Protein AF-A0A8K0PIG5-F1 (afdb_monomer_lite)

Organism: NCBI:txid2601811

Secondary structure (DSSP, 8-state):
---TTTTS-HHHHHHHHHHHS--TT-SS--SSSS-HHHHHHHH-HHHHHHHHHHHHHHHHH-TTTS-----SSHHHHHT--HHHHHHHHHHHB-TTT--B--PEETTEEEEE--HHHHHHH---EEEHHHHHHHH---HHHHS--GGGS-TTSPPPPEEEEEETTEEEEEEEHHHHHHHHHHHHHHHHHT--HHHHHHHHHHHTTSSS-------------------------

Sequence (233 aa):
MADPLTALPMELLHNVLDYLLPSHNQRFSPLAPGTPLLNLTLTSHALQSAVNAYSHLLLLRWTHIKAYRPLKTASLEAKRNSFSTLLRLTRTYCVFCGKKSSRKATLMNGLGCCATCDKKEWPDKVTRSDAKKKHGLKDKHLFMWGEDRPLEWPVVRYGSYVVMGSDCILLEKKGVERLAVAVREQAQRSWTPSQVRQQEAKGAGEGEDTGSREGEEGMERSRRPGTKSTVQC

Foldseek 3Di:
DDDVLLVDDLVVNLVVVVQQPQDLPNLDANPDPDRVLVVQCVPDPSSVVSSQVSLVVVQCVQVQQPNDDQDPDPVVNVVDRSNVVSQVSQCQAASPRNHGANDAQFLHRSGGHDPVVSCVSQVDKDWPVCLCVVLVDDPCLQDPDDPPHDPQQRHWGWGWDDDPNDIIIITRPVSSVSNSVSVVVVVVVVDDPVRVVVVVVVVVPVPPPDDDDDDDDDDDDDDDDDDDDDDDD

Structure (mmCIF, N/CA/C/O backbone):
data_AF-A0A8K0PIG5-F1
#
_entry.id   AF-A0A8K0PIG5-F1
#
loop_
_atom_site.group_PDB
_atom_site.id
_atom_site.type_symbol
_atom_site.label_atom_id
_atom_site.label_alt_id
_atom_site.label_comp_id
_atom_site.label_asym_id
_atom_site.label_entity_id
_atom_site.label_seq_id
_atom_site.pdbx_PDB_ins_code
_atom_site.Cartn_x
_atom_site.Cartn_y
_atom_site.Cartn_z
_atom_site.occupancy
_atom_site.B_iso_or_equiv
_atom_site.auth_seq_id
_atom_site.auth_comp_id
_atom_site.auth_asym_id
_atom_site.auth_atom_id
_atom_site.pdbx_PDB_model_num
ATOM 1 N N . MET A 1 1 ? -13.665 -14.328 -28.428 1.00 51.09 1 MET A N 1
ATOM 2 C CA . MET A 1 1 ? -14.147 -13.113 -27.737 1.00 51.09 1 MET A CA 1
ATOM 3 C C . MET A 1 1 ? -12.923 -12.370 -27.238 1.00 51.09 1 MET A C 1
ATOM 5 O O . MET A 1 1 ? -12.072 -13.019 -26.644 1.00 51.09 1 MET A O 1
ATOM 9 N N . ALA A 1 2 ? -12.766 -11.085 -27.560 1.00 62.66 2 ALA A N 1
ATOM 10 C CA . ALA A 1 2 ? -11.638 -10.304 -27.053 1.00 62.66 2 ALA A CA 1
ATOM 11 C C . ALA A 1 2 ? -11.796 -10.115 -25.537 1.00 62.66 2 ALA A C 1
ATOM 13 O O . ALA A 1 2 ? -12.894 -9.800 -25.080 1.00 62.66 2 ALA A O 1
ATOM 14 N N . ASP A 1 3 ? -10.728 -10.344 -24.771 1.00 76.81 3 ASP A N 1
ATOM 15 C CA . ASP A 1 3 ? -10.720 -10.072 -23.333 1.00 76.81 3 ASP A CA 1
ATOM 16 C C . ASP A 1 3 ? -10.929 -8.560 -23.121 1.00 76.81 3 ASP A C 1
ATOM 18 O O . ASP A 1 3 ? -10.115 -7.770 -23.621 1.00 76.81 3 ASP A O 1
ATOM 22 N N . PRO A 1 4 ? -11.999 -8.135 -22.417 1.00 82.62 4 PRO A N 1
ATOM 23 C CA . PRO A 1 4 ? -12.336 -6.723 -22.256 1.00 82.62 4 PRO A CA 1
ATOM 24 C C . PRO A 1 4 ? -11.203 -5.912 -21.623 1.00 82.62 4 PRO A C 1
ATOM 26 O O . PRO A 1 4 ? -11.072 -4.731 -21.931 1.00 82.62 4 PRO A O 1
ATOM 29 N N . LEU A 1 5 ? -10.345 -6.531 -20.799 1.00 83.50 5 LEU A N 1
ATOM 30 C CA . LEU A 1 5 ? -9.202 -5.845 -20.195 1.00 83.50 5 LEU A CA 1
ATOM 31 C C . LEU A 1 5 ? -8.108 -5.522 -21.226 1.00 83.50 5 LEU A C 1
ATOM 33 O O . LEU A 1 5 ? -7.524 -4.441 -21.187 1.00 83.50 5 LEU A O 1
ATOM 37 N N . THR A 1 6 ? -7.853 -6.428 -22.175 1.00 83.94 6 THR A N 1
ATOM 38 C CA . THR A 1 6 ? -6.893 -6.205 -23.277 1.00 83.94 6 THR A CA 1
ATOM 39 C C . THR A 1 6 ? -7.405 -5.271 -24.370 1.00 83.94 6 THR A C 1
ATOM 41 O O . THR A 1 6 ? -6.605 -4.758 -25.146 1.00 83.94 6 THR A O 1
ATOM 44 N N . ALA A 1 7 ? -8.718 -5.035 -24.427 1.00 86.31 7 ALA A N 1
ATOM 45 C CA . ALA A 1 7 ? -9.336 -4.102 -25.365 1.00 86.31 7 ALA A CA 1
ATOM 46 C C . ALA A 1 7 ? -9.275 -2.636 -24.894 1.00 86.31 7 ALA A C 1
ATOM 48 O O . ALA A 1 7 ? -9.628 -1.734 -25.654 1.00 86.31 7 ALA A O 1
ATOM 49 N N . LEU A 1 8 ? -8.848 -2.381 -23.650 1.00 86.88 8 LEU A N 1
ATOM 50 C CA . LEU A 1 8 ? -8.745 -1.028 -23.112 1.00 86.88 8 LEU A CA 1
ATOM 51 C C . LEU A 1 8 ? -7.600 -0.235 -23.772 1.00 86.88 8 LEU A C 1
ATOM 53 O O . LEU A 1 8 ? -6.514 -0.782 -23.982 1.00 86.88 8 LEU A O 1
ATOM 57 N N . PRO A 1 9 ? -7.787 1.078 -24.005 1.00 88.75 9 PRO A N 1
ATOM 58 C CA . PRO A 1 9 ? -6.693 1.996 -24.298 1.00 88.75 9 PRO A CA 1
ATOM 59 C C . PRO A 1 9 ? -5.588 1.930 -23.237 1.00 88.75 9 PRO A C 1
ATOM 61 O O . PRO A 1 9 ? -5.854 1.716 -22.047 1.00 88.75 9 PRO A O 1
ATOM 64 N N . MET A 1 10 ? -4.343 2.159 -23.658 1.00 82.88 10 MET A N 1
ATOM 65 C CA . MET A 1 10 ? -3.164 2.018 -22.798 1.00 82.88 10 MET A CA 1
ATOM 66 C C . MET A 1 10 ? -3.214 2.951 -21.581 1.00 82.88 10 MET A C 1
ATOM 68 O O . MET A 1 10 ? -2.752 2.594 -20.501 1.00 82.88 10 MET A O 1
ATOM 72 N N . GLU A 1 11 ? -3.822 4.126 -21.724 1.00 84.69 11 GLU A N 1
ATOM 73 C CA . GLU A 1 11 ? -4.006 5.111 -20.660 1.00 84.69 11 GLU A CA 1
ATOM 74 C C . GLU A 1 11 ? -4.915 4.573 -19.549 1.00 84.69 11 GLU A C 1
ATOM 76 O O . GLU A 1 11 ? -4.601 4.697 -18.363 1.00 84.69 11 GLU A O 1
ATOM 81 N N . LEU A 1 12 ? -6.025 3.928 -19.923 1.00 87.81 12 LEU A N 1
ATOM 82 C CA . LEU A 1 12 ? -6.939 3.310 -18.962 1.00 87.81 12 LEU A CA 1
ATOM 83 C C . LEU A 1 12 ? -6.291 2.098 -18.304 1.00 87.81 12 LEU A C 1
ATOM 85 O O . LEU A 1 12 ? -6.417 1.914 -17.093 1.00 87.81 12 LEU A O 1
ATOM 89 N N . LEU A 1 13 ? -5.543 1.311 -19.075 1.00 87.75 13 LEU A N 1
ATOM 90 C CA . LEU A 1 13 ? -4.812 0.174 -18.541 1.00 87.75 13 LEU A CA 1
ATOM 91 C C . LEU A 1 13 ? -3.739 0.622 -17.540 1.00 87.75 13 LEU A C 1
ATOM 93 O O . LEU A 1 13 ? -3.646 0.048 -16.461 1.00 87.75 13 LEU A O 1
ATOM 97 N N . HIS A 1 14 ? -2.992 1.693 -17.818 1.00 85.62 14 HIS A N 1
ATOM 98 C CA . HIS A 1 14 ? -2.042 2.272 -16.864 1.00 85.62 14 HIS A CA 1
ATOM 99 C C . HIS A 1 14 ? -2.712 2.731 -15.565 1.00 85.62 14 HIS A C 1
ATOM 101 O O . HIS A 1 14 ? -2.148 2.496 -14.498 1.00 85.62 14 HIS A O 1
ATOM 107 N N . ASN A 1 15 ? -3.914 3.312 -15.626 1.00 84.00 15 ASN A N 1
ATOM 108 C CA . ASN A 1 15 ? -4.670 3.655 -14.419 1.00 84.00 15 ASN A CA 1
ATOM 109 C C . ASN A 1 15 ? -5.005 2.404 -13.597 1.00 84.00 15 ASN A C 1
ATOM 111 O O . ASN A 1 15 ? -4.803 2.396 -12.385 1.00 84.00 15 ASN A O 1
ATOM 115 N N . VAL A 1 16 ? -5.455 1.325 -14.248 1.00 85.75 16 VAL A N 1
ATOM 116 C CA . VAL A 1 16 ? -5.696 0.035 -13.579 1.00 85.75 16 VAL A CA 1
ATOM 117 C C . VAL A 1 16 ? -4.406 -0.494 -12.945 1.00 85.75 16 VAL A C 1
ATOM 119 O O . VAL A 1 16 ? -4.408 -0.875 -11.777 1.00 85.75 16 VAL A O 1
ATOM 122 N N . LEU A 1 17 ? -3.288 -0.477 -13.673 1.00 85.38 17 LEU A N 1
ATOM 123 C CA . LEU A 1 17 ? -1.993 -0.939 -13.166 1.00 85.38 17 LEU A CA 1
ATOM 124 C C . LEU A 1 17 ? -1.489 -0.096 -11.979 1.00 85.38 17 LEU A C 1
ATOM 126 O O . LEU A 1 17 ? -0.905 -0.658 -11.051 1.00 85.38 17 LEU A O 1
ATOM 130 N N . ASP A 1 18 ? -1.774 1.209 -11.955 1.00 82.50 18 ASP A N 1
ATOM 131 C CA . ASP A 1 18 ? -1.448 2.100 -10.833 1.00 82.50 18 ASP A CA 1
ATOM 132 C C . ASP A 1 18 ? -2.242 1.778 -9.564 1.00 82.50 18 ASP A C 1
ATOM 134 O O . ASP A 1 18 ? -1.704 1.841 -8.456 1.00 82.50 18 ASP A O 1
ATOM 138 N N . TYR A 1 19 ? -3.490 1.326 -9.714 1.00 77.75 19 TYR A N 1
ATOM 139 C CA . TYR A 1 19 ? -4.264 0.785 -8.597 1.00 77.75 19 TYR A CA 1
ATOM 140 C C . TYR A 1 19 ? -3.726 -0.555 -8.091 1.00 77.75 19 TYR A C 1
ATOM 142 O O . TYR A 1 19 ? -3.915 -0.872 -6.917 1.00 77.75 19 TYR A O 1
ATOM 150 N N . LEU A 1 20 ? -3.062 -1.343 -8.937 1.00 78.44 20 LEU A N 1
ATOM 151 C CA . LEU A 1 20 ? -2.555 -2.673 -8.587 1.00 78.44 20 LEU A CA 1
ATOM 152 C C . LEU A 1 20 ? -1.159 -2.655 -7.968 1.00 78.44 20 LEU A C 1
ATOM 154 O O . LEU A 1 20 ? -0.822 -3.555 -7.189 1.00 78.44 20 LEU A O 1
ATOM 158 N N . LEU A 1 21 ? -0.339 -1.652 -8.287 1.00 75.75 21 LEU A N 1
ATOM 159 C CA . LEU A 1 21 ? 0.912 -1.437 -7.577 1.00 75.75 21 LEU A CA 1
ATOM 160 C C . LEU A 1 21 ? 0.603 -0.866 -6.192 1.00 75.75 21 LEU A C 1
ATOM 162 O O . LEU A 1 21 ? -0.070 0.160 -6.112 1.00 75.75 21 LEU A O 1
ATOM 166 N N . PRO A 1 22 ? 1.143 -1.450 -5.106 1.00 67.06 22 PRO A N 1
ATOM 167 C CA . PRO A 1 22 ? 1.090 -0.812 -3.805 1.00 67.06 22 PRO A CA 1
ATOM 168 C C . PRO A 1 22 ? 1.547 0.648 -3.918 1.00 67.06 22 PRO A C 1
ATOM 170 O O . PRO A 1 22 ? 2.711 0.903 -4.214 1.00 67.06 22 PRO A O 1
ATOM 173 N N . SER A 1 23 ? 0.641 1.610 -3.724 1.00 63.28 23 SER A N 1
ATOM 174 C CA . SER A 1 23 ? 0.930 3.048 -3.800 1.00 63.28 23 SER A CA 1
ATOM 175 C C . SER A 1 23 ? 0.402 3.789 -2.568 1.00 63.28 23 SER A C 1
ATOM 177 O O . SER A 1 23 ? -0.531 3.336 -1.903 1.00 63.28 23 SER A O 1
ATOM 179 N N . HIS A 1 24 ? 0.997 4.944 -2.244 1.00 50.94 24 HIS A N 1
ATOM 180 C CA . HIS A 1 24 ? 0.596 5.749 -1.081 1.00 50.94 24 HIS A CA 1
ATOM 181 C C . HIS A 1 24 ? -0.892 6.151 -1.127 1.00 50.94 24 HIS A C 1
ATOM 183 O O . HIS A 1 24 ? -1.498 6.393 -0.084 1.00 50.94 24 HIS A O 1
ATOM 189 N N . ASN A 1 25 ? -1.503 6.155 -2.316 1.00 50.78 25 ASN A N 1
ATOM 190 C CA . ASN A 1 25 ? -2.894 6.540 -2.551 1.00 50.78 25 ASN A CA 1
ATOM 191 C C . ASN A 1 25 ? -3.848 5.350 -2.690 1.00 50.78 25 ASN A C 1
ATOM 193 O O . ASN A 1 25 ? -5.041 5.555 -2.914 1.00 50.78 25 ASN A O 1
ATOM 197 N N . GLN A 1 26 ? -3.365 4.115 -2.534 1.00 56.03 26 GLN A N 1
ATOM 198 C CA . GLN A 1 26 ? -4.241 2.955 -2.566 1.00 56.03 26 GLN A CA 1
ATOM 199 C C . GLN A 1 26 ? -5.283 3.047 -1.446 1.00 56.03 26 GLN A C 1
ATOM 201 O O . GLN A 1 26 ? -4.971 2.962 -0.255 1.00 56.03 26 GLN A O 1
ATOM 206 N N . ARG A 1 27 ? -6.547 3.229 -1.839 1.00 47.44 27 ARG A N 1
ATOM 207 C CA . ARG A 1 27 ? -7.691 3.147 -0.921 1.00 47.44 27 ARG A CA 1
ATOM 208 C C . ARG A 1 27 ? -7.890 1.724 -0.405 1.00 47.44 27 ARG A C 1
ATOM 210 O O . ARG A 1 27 ? -8.410 1.550 0.689 1.00 47.44 27 ARG A O 1
ATOM 217 N N . PHE A 1 28 ? -7.425 0.733 -1.161 1.00 48.62 28 PHE A N 1
ATOM 218 C CA . PHE A 1 28 ? -7.514 -0.684 -0.843 1.00 48.62 28 PHE A CA 1
ATOM 219 C C . PHE A 1 28 ? -6.116 -1.216 -0.519 1.00 48.62 28 PHE A C 1
ATOM 221 O O . PHE A 1 28 ? -5.203 -1.067 -1.324 1.00 48.62 28 PHE A O 1
ATOM 228 N N . SER A 1 29 ? -5.934 -1.825 0.657 1.00 43.97 29 SER A N 1
ATOM 229 C CA . SER A 1 29 ? -4.743 -2.656 0.914 1.00 43.97 29 SER A CA 1
ATOM 230 C C . SER A 1 29 ? -4.679 -3.743 -0.171 1.00 43.97 29 SER A C 1
ATOM 232 O O . SER A 1 29 ? -5.757 -4.152 -0.611 1.00 43.97 29 SER A O 1
ATOM 234 N N . PRO A 1 30 ? -3.503 -4.199 -0.654 1.00 47.34 30 PRO A N 1
ATOM 235 C CA . PRO A 1 30 ? -3.454 -5.244 -1.672 1.00 47.34 30 PRO A CA 1
ATOM 236 C C . PRO A 1 30 ? -4.296 -6.440 -1.210 1.00 47.34 30 PRO A C 1
ATOM 238 O O . PRO A 1 30 ? -3.951 -7.130 -0.255 1.00 47.34 30 PRO A O 1
ATOM 241 N N . LEU A 1 31 ? -5.436 -6.626 -1.885 1.00 40.06 31 LEU A N 1
ATOM 242 C CA . LEU A 1 31 ? -6.524 -7.545 -1.526 1.00 40.06 31 LEU A CA 1
ATOM 243 C C . LEU A 1 31 ? -6.124 -9.023 -1.620 1.00 40.06 31 LEU A C 1
ATOM 245 O O . LEU A 1 31 ? -6.923 -9.901 -1.314 1.00 40.06 31 LEU A O 1
ATOM 249 N N . ALA A 1 32 ? -4.894 -9.309 -2.035 1.00 37.66 32 ALA A N 1
ATOM 250 C CA . ALA A 1 32 ? -4.371 -10.652 -2.132 1.00 37.66 32 ALA A CA 1
ATOM 251 C C . ALA A 1 32 ? -2.902 -10.684 -1.690 1.00 37.66 32 ALA A C 1
ATOM 253 O O . ALA A 1 32 ? -2.132 -9.783 -2.049 1.00 37.66 32 ALA A O 1
ATOM 254 N N . PRO A 1 33 ? -2.477 -11.733 -0.962 1.00 40.84 33 PRO A N 1
ATOM 255 C CA . PRO A 1 33 ? -1.062 -12.036 -0.827 1.00 40.84 33 PRO A CA 1
ATOM 256 C C . PRO A 1 33 ? -0.462 -12.236 -2.224 1.00 40.84 33 PRO A C 1
ATOM 258 O O . PRO A 1 33 ? -0.948 -13.034 -3.022 1.00 40.84 33 PRO A O 1
ATOM 261 N N . GLY A 1 34 ? 0.591 -11.483 -2.533 1.00 56.09 34 GLY A N 1
ATOM 262 C CA . GLY A 1 34 ? 1.273 -11.543 -3.822 1.00 56.09 34 GLY A CA 1
ATOM 263 C C . GLY A 1 34 ? 1.463 -10.173 -4.461 1.00 56.09 34 GLY A C 1
ATOM 264 O O . GLY A 1 34 ? 1.266 -9.127 -3.847 1.00 56.09 34 GLY A O 1
ATOM 265 N N . THR A 1 35 ? 1.910 -10.179 -5.712 1.00 69.88 35 THR A N 1
ATOM 266 C CA . THR A 1 35 ? 2.074 -8.974 -6.529 1.00 69.88 35 THR A CA 1
ATOM 267 C C . THR A 1 35 ? 1.037 -9.031 -7.647 1.00 69.88 35 THR A C 1
ATOM 269 O O . THR A 1 35 ? 1.293 -9.739 -8.617 1.00 69.88 35 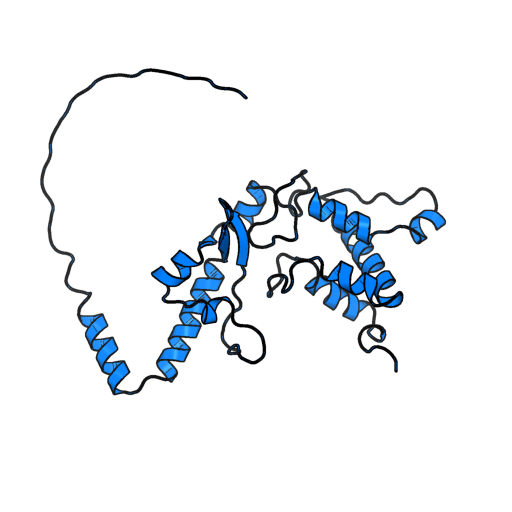THR A O 1
ATOM 272 N N . PRO A 1 36 ? -0.112 -8.331 -7.548 1.00 78.19 36 PRO A N 1
ATOM 273 C CA . PRO A 1 36 ? -1.187 -8.406 -8.546 1.00 78.19 36 PRO A CA 1
ATOM 274 C C . PRO A 1 36 ? -0.710 -8.165 -9.985 1.00 78.19 36 PRO A C 1
ATOM 276 O O . PRO A 1 36 ? -1.169 -8.821 -10.913 1.00 78.19 36 PRO A O 1
ATOM 279 N N . LEU A 1 37 ? 0.301 -7.306 -10.158 1.00 83.81 37 LEU A N 1
ATOM 280 C CA . LEU A 1 37 ? 0.979 -7.099 -11.439 1.00 83.81 37 LEU A CA 1
ATOM 281 C C . LEU A 1 37 ? 1.615 -8.378 -12.007 1.00 83.81 37 LEU A C 1
ATOM 283 O O . LEU A 1 37 ? 1.507 -8.622 -13.200 1.00 83.81 37 LEU A O 1
ATOM 287 N N . LEU A 1 38 ? 2.245 -9.212 -11.170 1.00 84.50 38 LEU A N 1
ATOM 288 C CA . LEU A 1 38 ? 2.804 -10.499 -11.602 1.00 84.50 38 LEU A CA 1
ATOM 289 C C . LEU A 1 38 ? 1.693 -11.423 -12.098 1.00 84.50 38 LEU A C 1
ATOM 291 O O . LEU A 1 38 ? 1.848 -12.027 -13.151 1.00 84.50 38 LEU A O 1
ATOM 295 N N . ASN A 1 39 ? 0.565 -11.486 -11.390 1.00 85.38 39 ASN A N 1
ATOM 296 C CA . ASN A 1 39 ? -0.561 -12.314 -11.818 1.00 85.38 39 ASN A CA 1
ATOM 297 C C . ASN A 1 39 ? -1.083 -11.858 -13.188 1.00 85.38 39 ASN A C 1
ATOM 299 O O . ASN A 1 39 ? -1.294 -12.699 -14.052 1.00 85.38 39 ASN A O 1
ATOM 303 N N . LEU A 1 40 ? -1.176 -10.545 -13.437 1.00 86.31 40 LEU A N 1
ATOM 304 C CA . LEU A 1 40 ? -1.529 -10.017 -14.761 1.00 86.31 40 LEU A CA 1
ATOM 305 C C . LEU A 1 40 ? -0.510 -10.365 -15.850 1.00 86.31 40 LEU A C 1
ATOM 307 O O . LEU A 1 40 ? -0.893 -10.607 -16.988 1.00 86.31 40 LEU A O 1
ATOM 311 N N . THR A 1 41 ? 0.788 -10.416 -15.534 1.00 88.12 41 THR A N 1
ATOM 312 C CA . THR A 1 41 ? 1.779 -10.835 -16.542 1.00 88.12 41 THR A CA 1
ATOM 313 C C . THR A 1 41 ? 1.634 -12.295 -16.966 1.00 88.12 41 THR A C 1
ATOM 315 O O . THR A 1 41 ? 2.151 -12.661 -18.016 1.00 88.12 41 THR A O 1
ATOM 318 N N . LEU A 1 42 ? 0.961 -13.122 -16.160 1.00 88.44 42 LEU A N 1
ATOM 319 C CA . LEU A 1 42 ? 0.773 -14.547 -16.426 1.00 88.44 42 LEU A CA 1
ATOM 320 C C . LEU A 1 42 ? -0.506 -14.846 -17.221 1.00 88.44 42 LEU A C 1
ATOM 322 O O . LEU A 1 42 ? -0.649 -15.962 -17.709 1.00 88.44 42 LEU A O 1
ATOM 326 N N . THR A 1 43 ? -1.430 -13.889 -17.359 1.00 89.38 43 THR A N 1
ATOM 327 C CA . THR A 1 43 ? -2.721 -14.128 -18.025 1.00 89.38 43 THR A CA 1
ATOM 328 C C . THR A 1 43 ? -2.660 -13.947 -19.539 1.00 89.38 43 THR A C 1
ATOM 330 O O . THR A 1 43 ? -3.287 -14.716 -20.262 1.00 89.38 43 THR A O 1
ATOM 333 N N . SER A 1 44 ? -1.929 -12.947 -20.048 1.00 90.50 44 SER A N 1
ATOM 334 C CA . SER A 1 44 ? -1.789 -12.727 -21.493 1.00 90.50 44 SER A CA 1
ATOM 335 C C . SER A 1 44 ? -0.511 -11.975 -21.871 1.00 90.50 44 SER A C 1
ATOM 337 O O . SER A 1 44 ? 0.006 -11.162 -21.104 1.00 90.50 44 SER A O 1
ATOM 339 N N . HIS A 1 45 ? -0.024 -12.186 -23.100 1.00 89.69 45 HIS A N 1
ATOM 340 C CA . HIS A 1 45 ? 1.121 -11.437 -23.635 1.00 89.69 45 HIS A CA 1
ATOM 341 C C . HIS A 1 45 ? 0.837 -9.937 -23.788 1.00 89.69 45 HIS A C 1
ATOM 343 O O . HIS A 1 45 ? 1.737 -9.120 -23.599 1.00 89.69 45 HIS A O 1
ATOM 349 N N . ALA A 1 46 ? -0.406 -9.558 -24.098 1.00 89.38 46 ALA A N 1
ATOM 350 C CA . ALA A 1 46 ? -0.800 -8.154 -24.175 1.00 89.38 46 ALA A CA 1
ATOM 351 C C . ALA A 1 46 ? -0.679 -7.467 -22.803 1.00 89.38 46 ALA A C 1
ATOM 353 O O . ALA A 1 46 ? -0.065 -6.404 -22.695 1.00 89.38 46 ALA A O 1
ATOM 354 N N . LEU A 1 47 ? -1.171 -8.112 -21.739 1.00 90.00 47 LEU A N 1
ATOM 355 C CA . LEU A 1 47 ? -1.060 -7.604 -20.368 1.00 90.00 47 LEU A CA 1
ATOM 356 C C . LEU A 1 47 ? 0.381 -7.640 -19.865 1.00 90.00 47 LEU A C 1
ATOM 358 O O . LEU A 1 47 ? 0.823 -6.700 -19.210 1.00 90.00 47 LEU A O 1
ATOM 362 N N . GLN A 1 48 ? 1.150 -8.667 -20.224 1.00 91.31 48 GLN A N 1
ATOM 363 C CA . GLN A 1 48 ? 2.582 -8.717 -19.949 1.00 91.31 48 GLN A CA 1
ATOM 364 C C . GLN A 1 48 ? 3.318 -7.514 -20.561 1.00 91.31 48 GLN A C 1
ATOM 366 O O . GLN A 1 48 ? 4.092 -6.851 -19.865 1.00 91.31 48 GLN A O 1
ATOM 371 N N . SER A 1 49 ? 3.056 -7.201 -21.834 1.00 90.44 49 SER A N 1
ATOM 372 C CA . SER A 1 49 ? 3.624 -6.032 -22.515 1.00 90.44 49 SER A CA 1
ATOM 373 C C . SER A 1 49 ? 3.201 -4.723 -21.852 1.00 90.44 49 SER A C 1
ATOM 375 O O . SER A 1 49 ? 4.051 -3.864 -21.608 1.00 90.44 49 SER A O 1
ATOM 377 N N . ALA A 1 50 ? 1.926 -4.591 -21.480 1.00 91.06 50 ALA A N 1
ATOM 378 C CA . ALA A 1 50 ? 1.414 -3.412 -20.785 1.00 91.06 50 ALA A CA 1
ATOM 379 C C . ALA A 1 50 ? 2.046 -3.220 -19.396 1.00 91.06 50 ALA A C 1
ATOM 381 O O . ALA A 1 50 ? 2.504 -2.127 -19.068 1.00 91.06 50 ALA A O 1
ATOM 382 N N . VAL A 1 51 ? 2.157 -4.284 -18.593 1.00 91.81 51 VAL A N 1
ATOM 383 C CA . VAL A 1 51 ? 2.842 -4.244 -17.289 1.00 91.81 51 VAL A CA 1
ATOM 384 C C . VAL A 1 51 ? 4.309 -3.859 -17.462 1.00 91.81 51 VAL A C 1
ATOM 386 O O . VAL A 1 51 ? 4.844 -3.094 -16.655 1.00 91.81 51 VAL A O 1
ATOM 389 N N . ASN A 1 52 ? 4.976 -4.348 -18.512 1.00 92.12 52 ASN A N 1
ATOM 390 C CA . ASN A 1 52 ? 6.362 -3.990 -18.792 1.00 92.12 52 ASN A CA 1
ATOM 391 C C . ASN A 1 52 ? 6.509 -2.508 -19.184 1.00 92.12 52 ASN A C 1
ATOM 393 O O . ASN A 1 52 ? 7.414 -1.840 -18.676 1.00 92.12 52 ASN A O 1
ATOM 397 N N . ALA A 1 53 ? 5.608 -1.983 -20.020 1.00 90.62 53 ALA A N 1
ATOM 398 C CA . ALA A 1 53 ? 5.566 -0.572 -20.410 1.00 90.62 53 ALA A CA 1
ATOM 399 C C . ALA A 1 53 ? 5.288 0.346 -19.206 1.00 90.62 53 ALA A C 1
ATOM 401 O O . ALA A 1 53 ? 6.055 1.275 -18.944 1.00 90.62 53 ALA A O 1
ATOM 402 N N . TYR A 1 54 ? 4.277 0.021 -18.398 1.00 91.12 54 TYR A N 1
ATOM 403 C CA . TYR A 1 54 ? 3.982 0.717 -17.144 1.00 91.12 54 TYR A CA 1
ATOM 404 C C . TYR A 1 54 ? 5.184 0.707 -16.188 1.00 91.12 54 TYR A C 1
ATOM 406 O O . TYR A 1 54 ? 5.579 1.737 -15.640 1.00 91.12 54 TYR A O 1
ATOM 414 N N . SER A 1 55 ? 5.834 -0.450 -16.035 1.00 90.44 55 SER A N 1
ATOM 415 C CA . SER A 1 55 ? 7.022 -0.576 -15.187 1.00 90.44 55 SER A CA 1
ATOM 416 C C . SER A 1 55 ? 8.180 0.283 -15.687 1.00 90.44 55 SER A C 1
ATOM 418 O O . SER A 1 55 ? 8.908 0.857 -14.881 1.00 90.44 55 SER A O 1
ATOM 420 N N . HIS A 1 56 ? 8.361 0.392 -17.004 1.00 90.81 56 HIS A N 1
ATOM 421 C CA . HIS A 1 56 ? 9.369 1.266 -17.596 1.00 90.81 56 HIS A CA 1
ATOM 422 C C . HIS A 1 56 ? 9.100 2.741 -17.257 1.00 90.81 56 HIS A C 1
ATOM 424 O O . HIS A 1 56 ? 10.003 3.420 -16.768 1.00 90.81 56 HIS A O 1
ATOM 430 N N . LEU A 1 57 ? 7.853 3.206 -17.403 1.00 89.94 57 LEU A N 1
ATOM 431 C CA . LEU A 1 57 ? 7.450 4.567 -17.023 1.00 89.94 57 LEU A CA 1
ATOM 432 C C . LEU A 1 57 ? 7.723 4.861 -15.541 1.00 89.94 57 LEU A C 1
ATOM 434 O O . LEU A 1 57 ? 8.255 5.919 -15.199 1.00 89.94 57 LEU A O 1
ATOM 438 N N . LEU A 1 58 ? 7.429 3.911 -14.651 1.00 88.50 58 LEU A N 1
ATOM 439 C CA . LEU A 1 58 ? 7.744 4.060 -13.230 1.00 88.50 58 LEU A CA 1
ATOM 440 C C . LEU A 1 58 ? 9.242 4.151 -12.962 1.00 88.50 58 LEU A C 1
ATOM 442 O O . LEU A 1 58 ? 9.661 4.973 -12.154 1.00 88.50 58 LEU A O 1
ATOM 446 N N . LEU A 1 59 ? 10.058 3.338 -13.633 1.00 89.94 59 LEU A N 1
ATOM 447 C CA . LEU A 1 59 ? 11.512 3.388 -13.478 1.00 89.94 59 LEU A CA 1
ATOM 448 C C . LEU A 1 59 ? 12.101 4.722 -13.954 1.00 89.94 59 LEU A C 1
ATOM 450 O O . LEU A 1 59 ? 13.072 5.190 -13.361 1.00 89.94 59 LEU A O 1
ATOM 454 N N . LEU A 1 60 ? 11.513 5.339 -14.982 1.00 90.38 60 LEU A N 1
ATOM 455 C CA . LEU A 1 60 ? 11.868 6.693 -15.412 1.00 90.38 60 LEU A CA 1
ATOM 456 C C . LEU A 1 60 ? 11.473 7.743 -14.366 1.00 90.38 60 LEU A C 1
ATOM 458 O O . LEU A 1 60 ? 12.224 8.688 -14.141 1.00 90.38 60 LEU A O 1
ATOM 462 N N . ARG A 1 61 ? 10.328 7.567 -13.693 1.00 88.75 61 ARG A N 1
ATOM 463 C CA . ARG A 1 61 ? 9.844 8.480 -12.644 1.00 88.75 61 ARG A CA 1
ATOM 464 C C . ARG A 1 61 ? 10.595 8.327 -11.316 1.00 88.75 61 ARG A C 1
ATOM 466 O O . ARG A 1 61 ? 10.784 9.306 -10.603 1.00 88.75 61 ARG A O 1
ATOM 473 N N . TRP A 1 62 ? 11.013 7.115 -10.956 1.00 89.00 62 TRP A N 1
ATOM 474 C CA . TRP A 1 62 ? 11.636 6.780 -9.667 1.00 89.00 62 TRP A CA 1
ATOM 475 C C . TRP A 1 62 ? 13.157 6.980 -9.668 1.00 89.00 62 TRP A C 1
ATOM 477 O O . TRP A 1 62 ? 13.935 6.117 -9.241 1.00 89.00 62 TRP A O 1
ATOM 487 N N . THR A 1 63 ? 13.595 8.149 -10.133 1.00 88.88 63 THR A N 1
ATOM 488 C CA . THR A 1 63 ? 15.018 8.501 -10.239 1.00 88.88 63 THR A CA 1
ATOM 489 C C . THR A 1 63 ? 15.721 8.542 -8.882 1.00 88.88 63 THR A C 1
ATOM 491 O O . THR A 1 63 ? 16.907 8.221 -8.801 1.00 88.88 63 THR A O 1
ATOM 494 N N . HIS A 1 64 ? 14.987 8.851 -7.808 1.00 87.75 64 HIS A N 1
ATOM 495 C CA . HIS A 1 64 ? 15.484 8.905 -6.430 1.00 87.75 64 HIS A CA 1
ATOM 496 C C . HIS A 1 64 ? 15.869 7.536 -5.856 1.00 87.75 64 HIS A C 1
ATOM 498 O O . HIS A 1 64 ? 16.676 7.475 -4.933 1.00 87.75 64 HIS A O 1
ATOM 504 N N . ILE A 1 65 ? 15.320 6.436 -6.385 1.00 88.81 65 ILE A N 1
ATOM 505 C CA . ILE A 1 65 ? 15.687 5.074 -5.963 1.00 88.81 65 ILE A CA 1
ATOM 506 C C . ILE A 1 65 ? 16.915 4.599 -6.724 1.00 88.81 65 ILE A C 1
ATOM 508 O O . ILE A 1 65 ? 17.901 4.140 -6.145 1.00 88.81 65 ILE A O 1
ATOM 512 N N . LYS A 1 66 ? 16.833 4.663 -8.051 1.00 86.25 66 LYS A N 1
ATOM 513 C CA . LYS A 1 66 ? 17.928 4.304 -8.939 1.00 86.25 66 LYS A CA 1
ATOM 514 C C . LYS A 1 66 ? 17.731 5.042 -10.250 1.00 86.25 66 LYS A C 1
ATOM 516 O O . LYS A 1 66 ? 16.751 4.792 -10.942 1.00 86.25 66 LYS A O 1
ATOM 521 N N . ALA A 1 67 ? 18.703 5.872 -10.616 1.00 83.56 67 ALA A N 1
ATOM 522 C CA . ALA A 1 67 ? 18.703 6.541 -11.908 1.00 83.56 67 ALA A CA 1
ATOM 523 C C . ALA A 1 67 ? 18.532 5.518 -13.041 1.00 83.56 67 ALA A C 1
ATOM 525 O O . ALA A 1 67 ? 19.290 4.539 -13.133 1.00 83.56 67 ALA A O 1
ATOM 526 N N . TYR A 1 68 ? 17.528 5.747 -13.885 1.00 84.25 68 TYR A N 1
ATOM 527 C CA . TYR A 1 68 ? 17.332 4.960 -15.087 1.00 84.25 68 TYR A CA 1
ATOM 528 C C . TYR A 1 68 ? 18.544 5.135 -16.000 1.00 84.25 68 TYR A C 1
ATOM 530 O O . TYR A 1 68 ? 18.969 6.254 -16.277 1.00 84.25 68 TYR A O 1
ATOM 538 N N . ARG A 1 69 ? 19.123 4.020 -16.443 1.00 85.56 69 ARG A N 1
ATOM 539 C CA . ARG A 1 69 ? 20.211 4.024 -17.421 1.00 85.56 69 ARG A CA 1
ATOM 540 C C . ARG A 1 69 ? 19.741 3.248 -18.648 1.00 85.56 69 ARG A C 1
ATOM 542 O O . ARG A 1 69 ? 19.436 2.056 -18.477 1.00 85.56 69 ARG A O 1
ATOM 549 N N . PRO A 1 70 ? 19.656 3.892 -19.824 1.00 85.31 70 PRO A N 1
ATOM 550 C CA . PRO A 1 70 ? 19.338 3.194 -21.061 1.00 85.31 70 PRO A CA 1
ATOM 551 C C . PRO A 1 70 ? 20.436 2.173 -21.369 1.00 85.31 70 PRO A C 1
ATOM 553 O O . PRO A 1 70 ? 21.605 2.366 -21.012 1.00 85.31 70 PRO A O 1
ATOM 556 N N . LEU A 1 71 ? 20.057 1.048 -21.970 1.00 87.25 71 LEU A N 1
ATOM 557 C CA . LEU A 1 71 ? 21.020 0.048 -22.421 1.00 87.25 71 LEU A CA 1
ATOM 558 C C . LEU A 1 71 ? 21.788 0.544 -23.654 1.00 87.25 71 LEU A C 1
ATOM 560 O O . LEU A 1 71 ? 21.359 1.452 -24.359 1.00 87.25 71 LEU A O 1
ATOM 564 N N . LYS A 1 72 ? 22.951 -0.071 -23.909 1.00 88.94 72 LYS A N 1
ATOM 565 C CA . LYS A 1 72 ? 23.882 0.360 -24.967 1.00 88.94 72 LYS A CA 1
ATOM 566 C C . LYS A 1 72 ? 23.276 0.322 -26.373 1.00 88.94 72 LYS A C 1
ATOM 568 O O . LYS A 1 72 ? 23.733 1.051 -27.241 1.00 88.94 72 LYS A O 1
ATOM 573 N N . THR A 1 73 ? 22.300 -0.552 -26.611 1.00 91.81 73 THR A N 1
ATOM 574 C CA . THR A 1 73 ? 21.686 -0.733 -27.929 1.00 91.81 73 THR A CA 1
ATOM 575 C C . THR A 1 73 ? 20.165 -0.724 -27.827 1.00 91.81 73 THR A C 1
ATOM 577 O O . THR A 1 73 ? 19.589 -1.269 -26.881 1.00 91.81 73 THR A O 1
ATOM 580 N N . ALA A 1 74 ? 19.507 -0.158 -28.842 1.00 86.94 74 ALA A N 1
ATOM 581 C CA . ALA A 1 74 ? 18.047 -0.087 -28.920 1.00 86.94 74 ALA A CA 1
ATOM 582 C C . ALA A 1 74 ? 17.384 -1.478 -28.899 1.00 86.94 74 ALA A C 1
ATOM 584 O O . ALA A 1 74 ? 16.336 -1.656 -28.286 1.00 86.94 74 ALA A O 1
ATOM 585 N N . SER A 1 75 ? 18.024 -2.495 -29.494 1.00 88.19 75 SER A N 1
ATOM 586 C CA . SER A 1 75 ? 17.511 -3.873 -29.462 1.00 88.19 75 SER A CA 1
ATOM 587 C C . SER A 1 75 ? 17.510 -4.476 -28.054 1.00 88.19 75 SER A C 1
ATOM 589 O O . SER A 1 75 ? 16.570 -5.192 -27.705 1.00 88.19 75 SER A O 1
ATOM 591 N N . LEU A 1 76 ? 18.537 -4.200 -27.243 1.00 86.56 76 LEU A N 1
ATOM 592 C CA . LEU A 1 76 ? 18.569 -4.661 -25.855 1.00 86.56 76 LEU A CA 1
ATOM 593 C C . LEU A 1 76 ? 17.544 -3.914 -25.005 1.00 86.56 76 LEU A C 1
ATOM 595 O O . LEU A 1 76 ? 16.907 -4.521 -24.148 1.00 86.56 76 LEU A O 1
ATOM 599 N N . GLU A 1 77 ? 17.360 -2.622 -25.269 1.00 84.25 77 GLU A N 1
ATOM 600 C CA . GLU A 1 77 ? 16.359 -1.808 -24.586 1.00 84.25 77 GLU A CA 1
ATOM 601 C C . GLU A 1 77 ? 14.934 -2.303 -24.871 1.00 84.25 77 GLU A C 1
ATOM 603 O O . GLU A 1 77 ? 14.158 -2.494 -23.938 1.00 84.25 77 GLU A O 1
ATOM 608 N N . ALA A 1 78 ? 14.618 -2.633 -26.128 1.00 83.50 78 ALA A N 1
ATOM 609 C CA . ALA A 1 78 ? 13.319 -3.188 -26.513 1.00 83.50 78 ALA A CA 1
ATOM 610 C C . ALA A 1 78 ? 13.017 -4.549 -25.854 1.00 83.50 78 ALA A C 1
ATOM 612 O O . ALA A 1 78 ? 11.862 -4.872 -25.589 1.00 83.50 78 ALA A O 1
ATOM 613 N N . LYS A 1 79 ? 14.051 -5.348 -25.555 1.00 85.69 79 LYS A N 1
ATOM 614 C CA . LYS A 1 79 ? 13.928 -6.659 -24.889 1.00 85.69 79 LYS A CA 1
ATOM 615 C C . LYS A 1 79 ? 14.012 -6.575 -23.362 1.00 85.69 79 LYS A C 1
ATOM 617 O O . LYS A 1 79 ? 14.000 -7.601 -22.679 1.00 85.69 79 LYS A O 1
ATOM 622 N N . ARG A 1 80 ? 14.141 -5.373 -22.798 1.00 86.94 80 ARG A N 1
ATOM 623 C CA . ARG A 1 80 ? 14.348 -5.191 -21.364 1.00 86.94 80 ARG A CA 1
ATOM 624 C C . ARG A 1 80 ? 13.099 -5.577 -20.576 1.00 86.94 80 ARG A C 1
ATOM 626 O O . ARG A 1 80 ? 12.007 -5.058 -20.797 1.00 86.94 80 ARG A O 1
ATOM 633 N N . ASN A 1 81 ? 13.296 -6.426 -19.570 1.00 90.44 81 ASN A N 1
ATOM 634 C CA . ASN A 1 81 ? 12.273 -6.722 -18.574 1.00 90.44 81 ASN A CA 1
ATOM 635 C C . ASN A 1 81 ? 12.289 -5.637 -17.477 1.00 90.44 81 ASN A C 1
ATOM 637 O O . ASN A 1 81 ? 12.997 -5.715 -16.467 1.00 90.44 81 ASN A O 1
ATOM 641 N N . SER A 1 82 ? 11.542 -4.565 -17.724 1.00 91.50 82 SER A N 1
ATOM 642 C CA . SER A 1 82 ? 11.349 -3.447 -16.801 1.00 91.50 82 SER A CA 1
ATOM 643 C C . SER A 1 82 ? 10.571 -3.873 -15.558 1.00 91.50 82 SER A C 1
ATOM 645 O O . SER A 1 82 ? 10.892 -3.416 -14.461 1.00 91.50 82 SER A O 1
ATOM 647 N N . PHE A 1 83 ? 9.622 -4.803 -15.687 1.00 90.56 83 PHE A N 1
ATOM 648 C CA . PHE A 1 83 ? 8.852 -5.311 -14.548 1.00 90.56 83 PHE A CA 1
ATOM 649 C C . PHE A 1 83 ? 9.725 -6.030 -13.510 1.00 90.56 83 PHE A C 1
ATOM 651 O O . PHE A 1 83 ? 9.657 -5.721 -12.319 1.00 90.56 83 PHE A O 1
ATOM 658 N N . SER A 1 84 ? 10.620 -6.925 -13.938 1.00 89.31 84 SER A N 1
ATOM 659 C CA . SER A 1 84 ? 11.546 -7.609 -13.022 1.00 89.31 84 SER A CA 1
ATOM 660 C C . SER A 1 84 ? 12.498 -6.626 -12.334 1.00 89.31 84 SER A C 1
ATOM 662 O O . SER A 1 84 ? 12.814 -6.766 -11.149 1.00 89.31 84 SER A O 1
ATOM 664 N N . THR A 1 85 ? 12.912 -5.578 -13.054 1.00 90.25 85 THR A N 1
ATOM 665 C CA . THR A 1 85 ? 13.729 -4.496 -12.499 1.00 90.25 85 THR A CA 1
ATOM 666 C C . THR A 1 85 ? 12.965 -3.724 -11.427 1.00 90.25 85 THR A C 1
ATOM 668 O O . THR A 1 85 ? 13.512 -3.522 -10.341 1.00 90.25 85 THR A O 1
ATOM 671 N N . LEU A 1 86 ? 11.718 -3.332 -11.701 1.00 88.44 86 LEU A N 1
ATOM 672 C CA . LEU A 1 86 ? 10.845 -2.652 -10.747 1.00 88.44 86 LEU A CA 1
ATOM 673 C C . LEU A 1 86 ? 10.630 -3.510 -9.496 1.00 88.44 86 LEU A C 1
ATOM 675 O O . LEU A 1 86 ? 10.869 -3.033 -8.390 1.00 88.44 86 LEU A O 1
ATOM 679 N N . LEU A 1 87 ? 10.277 -4.787 -9.665 1.00 86.81 87 LEU A N 1
ATOM 680 C CA . LEU A 1 87 ? 10.046 -5.723 -8.562 1.00 86.81 87 LEU A CA 1
ATOM 681 C C . LEU A 1 87 ? 11.286 -5.901 -7.677 1.00 86.81 87 LEU A C 1
ATOM 683 O O . LEU A 1 87 ? 11.196 -5.970 -6.450 1.00 86.81 87 LEU A O 1
ATOM 687 N N . ARG A 1 88 ? 12.473 -5.961 -8.286 1.00 88.25 88 ARG A N 1
ATOM 688 C CA . ARG A 1 88 ? 13.732 -6.008 -7.540 1.00 88.25 88 ARG A CA 1
ATOM 689 C C . ARG A 1 88 ? 13.938 -4.724 -6.740 1.00 88.25 88 ARG A C 1
ATOM 691 O O . ARG A 1 88 ? 14.323 -4.806 -5.575 1.00 88.25 88 ARG A O 1
ATOM 698 N N . LEU A 1 89 ? 13.689 -3.553 -7.330 1.00 88.88 89 LEU A N 1
ATOM 699 C CA . LEU A 1 89 ? 13.858 -2.272 -6.640 1.00 88.88 89 LEU A CA 1
ATOM 700 C C . LEU A 1 89 ? 12.871 -2.111 -5.482 1.00 88.88 89 LEU A C 1
ATOM 702 O O . LEU A 1 89 ? 13.311 -1.838 -4.368 1.00 88.88 89 LEU A O 1
ATOM 706 N N . THR A 1 90 ? 11.581 -2.378 -5.701 1.00 86.56 90 THR A N 1
ATOM 707 C CA . THR A 1 90 ? 10.557 -2.317 -4.646 1.00 86.56 90 THR A CA 1
ATOM 708 C C . THR A 1 90 ? 10.834 -3.290 -3.510 1.00 86.56 90 THR A C 1
ATOM 710 O O . THR A 1 90 ? 10.406 -3.045 -2.392 1.00 86.56 90 THR A O 1
ATOM 713 N N . ARG A 1 91 ? 11.559 -4.392 -3.739 1.00 85.50 91 ARG A N 1
ATOM 714 C CA . ARG A 1 91 ? 11.903 -5.347 -2.676 1.00 85.50 91 ARG A CA 1
ATOM 715 C C . ARG A 1 91 ? 13.174 -5.014 -1.902 1.00 85.50 91 ARG A C 1
ATOM 717 O O . ARG A 1 91 ? 13.275 -5.477 -0.770 1.00 85.50 91 ARG A O 1
ATOM 724 N N . THR A 1 92 ? 14.112 -4.278 -2.499 1.00 90.06 92 THR A N 1
ATOM 725 C CA . THR A 1 92 ? 15.476 -4.087 -1.962 1.00 90.06 92 THR A CA 1
ATOM 726 C C . THR A 1 92 ? 15.798 -2.652 -1.560 1.00 90.06 92 THR A C 1
ATOM 728 O O . THR A 1 92 ? 16.797 -2.418 -0.876 1.00 90.06 92 THR A O 1
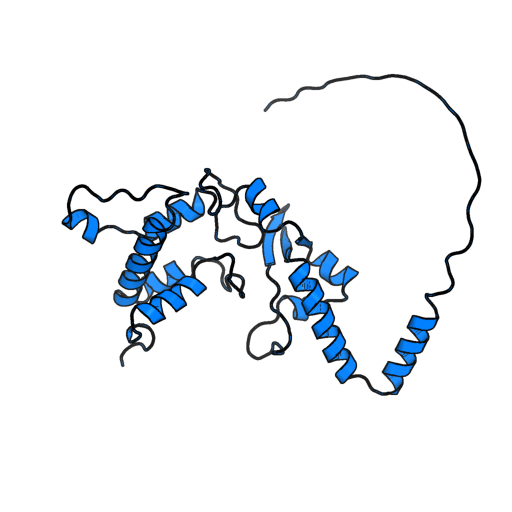ATOM 731 N N . TYR A 1 93 ? 14.971 -1.691 -1.964 1.00 92.44 93 TYR A N 1
ATOM 732 C CA . TYR A 1 93 ? 15.138 -0.280 -1.656 1.00 92.44 93 TYR A CA 1
ATOM 733 C C . TYR A 1 93 ? 13.875 0.287 -1.017 1.00 92.44 93 TYR A C 1
ATOM 735 O O . TYR A 1 93 ? 12.761 -0.165 -1.270 1.00 92.44 93 TYR A O 1
ATOM 743 N N . CYS A 1 94 ? 14.067 1.307 -0.188 1.00 92.00 94 CYS A N 1
ATOM 744 C CA . CYS A 1 94 ? 12.994 2.135 0.319 1.00 92.00 94 CYS A CA 1
ATOM 745 C C . CYS A 1 94 ? 12.379 2.926 -0.836 1.00 92.00 94 CYS A C 1
ATOM 747 O O . CYS A 1 94 ? 13.072 3.723 -1.471 1.00 92.00 94 CYS A O 1
ATOM 749 N N . VAL A 1 95 ? 11.081 2.754 -1.067 1.00 89.19 95 VAL A N 1
ATOM 750 C CA . VAL A 1 95 ? 10.363 3.445 -2.149 1.00 89.19 95 VAL A CA 1
ATOM 751 C C . VAL A 1 95 ? 10.319 4.966 -1.988 1.00 89.19 95 VAL A C 1
ATOM 753 O O . VAL A 1 95 ? 10.173 5.678 -2.976 1.00 89.19 95 VAL A O 1
ATOM 756 N N . PHE A 1 96 ? 10.493 5.478 -0.767 1.00 89.94 96 PHE A N 1
ATOM 757 C CA . PHE A 1 96 ? 10.430 6.914 -0.478 1.00 89.94 96 PHE A CA 1
ATOM 758 C C . PHE A 1 96 ? 11.788 7.605 -0.584 1.00 89.94 96 PHE A C 1
ATOM 760 O O . PHE A 1 96 ? 11.891 8.670 -1.179 1.00 89.94 96 PHE A O 1
ATOM 767 N N . CYS A 1 97 ? 12.842 7.018 -0.009 1.00 92.31 97 CYS A N 1
ATOM 768 C CA . CYS A 1 97 ? 14.158 7.667 0.062 1.00 92.31 97 CYS A CA 1
ATOM 769 C C . CYS A 1 97 ? 15.248 6.999 -0.778 1.00 92.31 97 CYS A C 1
ATOM 771 O O . CYS A 1 97 ? 16.382 7.467 -0.761 1.00 92.31 97 CYS A O 1
ATOM 773 N N . GLY A 1 98 ? 14.959 5.876 -1.441 1.00 91.50 98 GLY A N 1
ATOM 774 C CA . GLY A 1 98 ? 15.925 5.187 -2.296 1.00 91.50 98 GLY A CA 1
ATOM 775 C C . GLY A 1 98 ? 17.081 4.500 -1.570 1.00 91.50 98 GLY A C 1
ATOM 776 O O . GLY A 1 98 ? 17.968 3.951 -2.213 1.00 91.50 98 GLY A O 1
ATOM 777 N N . LYS A 1 99 ? 17.100 4.481 -0.232 1.00 94.38 99 LYS A N 1
ATOM 778 C CA . LYS A 1 99 ? 18.112 3.741 0.542 1.00 94.38 99 LYS A CA 1
ATOM 779 C C . LYS A 1 99 ? 17.818 2.244 0.514 1.00 94.38 99 LYS A C 1
ATOM 781 O O . LYS A 1 99 ? 16.655 1.851 0.565 1.00 94.38 99 LYS A O 1
ATOM 786 N N . LYS A 1 100 ? 18.853 1.396 0.485 1.00 94.50 100 LYS A N 1
ATOM 787 C CA . LYS A 1 100 ? 18.677 -0.064 0.590 1.00 94.50 100 LYS A CA 1
ATOM 788 C C . LYS A 1 100 ? 17.907 -0.418 1.866 1.00 94.50 100 LYS A C 1
ATOM 790 O O . LYS A 1 100 ? 18.195 0.114 2.936 1.00 94.50 100 LYS A O 1
ATOM 795 N N . SER A 1 101 ? 16.927 -1.306 1.751 1.00 92.62 101 SER A N 1
ATOM 796 C CA . SER A 1 101 ? 16.145 -1.791 2.883 1.00 92.62 101 SER A CA 1
ATOM 797 C C . SER A 1 101 ? 15.586 -3.181 2.603 1.00 92.62 101 SER A C 1
ATOM 799 O O . SER A 1 101 ? 15.009 -3.418 1.545 1.00 92.62 101 SER A O 1
ATOM 801 N N . SER A 1 102 ? 15.736 -4.085 3.569 1.00 89.56 102 SER A N 1
ATOM 802 C CA . SER A 1 102 ? 15.051 -5.384 3.599 1.00 89.56 102 SER A CA 1
ATOM 803 C C . SER A 1 102 ? 13.678 -5.304 4.275 1.00 89.56 102 SER A C 1
ATOM 805 O O . SER A 1 102 ? 12.867 -6.220 4.139 1.00 89.56 102 SER A O 1
ATOM 807 N N . ARG A 1 103 ? 13.402 -4.209 4.995 1.00 89.06 103 ARG A N 1
ATOM 808 C CA . ARG A 1 103 ? 12.144 -3.992 5.710 1.00 89.06 103 ARG A CA 1
ATOM 809 C C . ARG A 1 103 ? 11.023 -3.665 4.736 1.00 89.06 103 ARG A C 1
ATOM 811 O O . ARG A 1 103 ? 11.239 -3.001 3.722 1.00 89.06 103 ARG A O 1
ATOM 818 N N . LYS A 1 104 ? 9.816 -4.108 5.076 1.00 87.75 104 LYS A N 1
ATOM 819 C CA . LYS A 1 104 ? 8.591 -3.741 4.367 1.00 87.75 104 LYS A CA 1
ATOM 820 C C . LYS A 1 104 ? 7.896 -2.580 5.062 1.00 87.75 104 LYS A C 1
ATOM 822 O O . LYS A 1 104 ? 8.019 -2.431 6.278 1.00 87.75 104 LYS A O 1
ATOM 827 N N . ALA A 1 105 ? 7.197 -1.760 4.285 1.00 87.19 105 ALA A N 1
ATOM 828 C CA . ALA A 1 105 ? 6.307 -0.749 4.832 1.00 87.19 105 ALA A CA 1
ATOM 829 C C . ALA A 1 105 ? 5.185 -1.417 5.633 1.00 87.19 105 ALA A C 1
ATOM 831 O O . ALA A 1 105 ? 4.570 -2.374 5.175 1.00 87.19 105 ALA A O 1
ATOM 832 N N . THR A 1 106 ? 4.907 -0.878 6.814 1.00 87.75 106 THR A N 1
ATOM 833 C CA . THR A 1 106 ? 3.992 -1.459 7.804 1.00 87.75 106 THR A CA 1
ATOM 834 C C . THR A 1 106 ? 2.550 -1.498 7.328 1.00 87.75 106 THR A C 1
ATOM 836 O O . THR A 1 106 ? 1.831 -2.438 7.625 1.00 87.75 106 THR A O 1
ATOM 839 N N . LEU A 1 107 ? 2.111 -0.444 6.639 1.00 86.25 107 LEU A N 1
ATOM 840 C CA . LEU A 1 107 ? 0.754 -0.328 6.101 1.00 86.25 107 LEU A CA 1
ATOM 841 C C . LEU A 1 107 ? 0.715 -0.617 4.592 1.00 86.25 107 LEU A C 1
ATOM 843 O O . LEU A 1 107 ? -0.296 -0.370 3.940 1.00 86.25 107 LEU A O 1
ATOM 847 N N . MET A 1 108 ? 1.838 -1.090 4.036 1.00 81.69 108 MET A N 1
ATOM 848 C CA . MET A 1 108 ? 2.050 -1.341 2.611 1.00 81.69 108 MET A CA 1
ATOM 849 C C . MET A 1 108 ? 3.094 -2.449 2.399 1.00 81.69 108 MET A C 1
ATOM 851 O O . MET A 1 108 ? 4.149 -2.241 1.795 1.00 81.69 108 MET A O 1
ATOM 855 N N . ASN A 1 109 ? 2.798 -3.653 2.885 1.00 78.19 109 ASN A N 1
ATOM 856 C CA . ASN A 1 109 ? 3.748 -4.771 2.970 1.00 78.19 109 ASN A CA 1
ATOM 857 C C . ASN A 1 109 ? 4.433 -5.157 1.645 1.00 78.19 109 ASN A C 1
ATOM 859 O O . ASN A 1 109 ? 5.503 -5.768 1.646 1.00 78.19 109 ASN A O 1
ATOM 863 N N . GLY A 1 110 ? 3.830 -4.806 0.506 1.00 77.44 110 GLY A N 1
ATOM 864 C CA . GLY A 1 110 ? 4.392 -5.056 -0.820 1.00 77.44 110 GLY A CA 1
ATOM 865 C C . GLY A 1 110 ? 5.622 -4.207 -1.166 1.00 77.44 110 GLY A C 1
ATOM 866 O O . GLY A 1 110 ? 6.361 -4.570 -2.081 1.00 77.44 110 GLY A O 1
ATOM 867 N N . LEU A 1 111 ? 5.883 -3.112 -0.440 1.00 83.69 111 LEU A N 1
ATOM 868 C CA . LEU A 1 111 ? 6.983 -2.188 -0.724 1.00 83.69 111 LEU A CA 1
ATOM 869 C C . LEU A 1 111 ? 8.075 -2.242 0.335 1.00 83.69 111 LEU A C 1
ATOM 871 O O . LEU A 1 111 ? 7.815 -2.307 1.534 1.00 83.69 111 LEU A O 1
ATOM 875 N N . GLY A 1 112 ? 9.316 -2.147 -0.119 1.00 88.38 112 GLY A N 1
ATOM 876 C CA . GLY A 1 112 ? 10.478 -1.893 0.710 1.00 88.38 112 GLY A CA 1
ATOM 877 C C . GLY A 1 112 ? 10.394 -0.493 1.301 1.00 88.38 112 GLY A C 1
ATOM 878 O O . GLY A 1 112 ? 10.136 0.482 0.592 1.00 88.38 112 GLY A O 1
ATOM 879 N N . CYS A 1 113 ? 10.602 -0.379 2.609 1.00 91.31 113 CYS A N 1
ATOM 880 C CA . CYS A 1 113 ? 10.567 0.899 3.304 1.00 91.31 113 CYS A CA 1
ATOM 881 C C . CYS A 1 113 ? 11.460 0.871 4.543 1.00 91.31 113 CYS A C 1
ATOM 883 O O . CYS A 1 113 ? 11.403 -0.056 5.349 1.00 91.31 113 CYS A O 1
ATOM 885 N N . CYS A 1 114 ? 12.294 1.900 4.703 1.00 94.19 114 CYS A N 1
ATOM 886 C CA . CYS A 1 114 ? 13.112 2.042 5.901 1.00 94.19 114 CYS A CA 1
ATOM 887 C C . CYS A 1 114 ? 12.276 2.548 7.088 1.00 94.19 114 CYS A C 1
ATOM 889 O O . CYS A 1 114 ? 11.249 3.194 6.907 1.00 94.19 114 CYS A O 1
ATOM 891 N N . ALA A 1 115 ? 12.760 2.313 8.311 1.00 93.88 115 ALA A N 1
ATOM 892 C CA . ALA A 1 115 ? 12.072 2.701 9.547 1.00 93.88 115 ALA A CA 1
ATOM 893 C C . ALA A 1 115 ? 11.707 4.193 9.599 1.00 93.88 115 ALA A C 1
ATOM 895 O O . ALA A 1 115 ? 10.620 4.561 10.033 1.00 93.88 115 ALA A O 1
ATOM 896 N N . THR A 1 116 ? 12.628 5.051 9.153 1.00 96.06 116 THR A N 1
ATOM 897 C CA . THR A 1 116 ? 12.468 6.507 9.189 1.00 96.06 116 THR A CA 1
ATOM 898 C C . THR A 1 116 ? 11.354 6.970 8.261 1.00 96.06 116 THR A C 1
ATOM 900 O O . THR A 1 116 ? 10.511 7.758 8.674 1.00 96.06 116 THR A O 1
ATOM 903 N N . CYS A 1 117 ? 11.328 6.466 7.023 1.00 94.19 117 CYS A N 1
ATOM 904 C CA . CYS A 1 117 ? 10.259 6.781 6.080 1.00 94.19 117 CYS A CA 1
ATOM 905 C C . CYS A 1 117 ? 8.938 6.178 6.548 1.00 94.19 117 CYS A C 1
ATOM 907 O O . CYS A 1 117 ? 7.939 6.872 6.565 1.00 94.19 117 CYS A O 1
ATOM 909 N N . ASP A 1 118 ? 8.935 4.937 7.027 1.00 91.94 118 ASP A N 1
ATOM 910 C CA . ASP A 1 118 ? 7.722 4.288 7.519 1.00 91.94 118 ASP A CA 1
ATOM 911 C C . ASP A 1 118 ? 7.067 5.049 8.689 1.00 91.94 118 ASP A C 1
ATOM 913 O O . ASP A 1 118 ? 5.848 5.201 8.711 1.00 91.94 118 ASP A O 1
ATOM 917 N N . LYS A 1 119 ? 7.865 5.597 9.617 1.00 92.94 119 LYS A N 1
ATOM 918 C CA . LYS A 1 119 ? 7.374 6.468 10.699 1.00 92.94 119 LYS A CA 1
ATOM 919 C C . LYS A 1 119 ? 6.923 7.843 10.196 1.00 92.94 119 LYS A C 1
ATOM 921 O O . LYS A 1 119 ? 6.015 8.426 10.773 1.00 92.94 119 LYS A O 1
ATOM 926 N N . LYS A 1 120 ? 7.568 8.377 9.156 1.00 93.31 120 LYS A N 1
ATOM 927 C CA . LYS A 1 120 ? 7.219 9.677 8.568 1.00 93.31 120 LYS A CA 1
ATOM 928 C C . LYS A 1 120 ? 5.897 9.614 7.800 1.00 93.31 120 LYS A C 1
ATOM 930 O O . LYS A 1 120 ? 5.066 10.494 7.968 1.00 93.31 120 LYS A O 1
ATOM 935 N N . GLU A 1 121 ? 5.729 8.593 6.966 1.00 89.06 121 GLU A N 1
ATOM 936 C CA . GLU A 1 121 ? 4.545 8.420 6.117 1.00 89.06 121 GLU A CA 1
ATOM 937 C C . GLU A 1 121 ? 3.342 7.924 6.929 1.00 89.06 121 GLU A C 1
ATOM 939 O O . GLU A 1 121 ? 2.207 8.310 6.665 1.00 89.06 121 GLU A O 1
ATOM 944 N N . TRP A 1 122 ? 3.584 7.103 7.957 1.00 89.50 122 TRP A N 1
ATOM 945 C CA . TRP A 1 122 ? 2.537 6.561 8.826 1.00 89.50 122 TRP A CA 1
ATOM 946 C C . TRP A 1 122 ? 2.895 6.769 10.302 1.00 89.50 122 TRP A C 1
ATOM 948 O O . TRP A 1 122 ? 3.280 5.813 10.981 1.00 89.50 122 TRP A O 1
ATOM 958 N N . PRO A 1 123 ? 2.789 8.006 10.816 1.00 89.81 123 PRO A N 1
ATOM 959 C CA . PRO A 1 123 ? 3.144 8.309 12.201 1.00 89.81 123 PRO A CA 1
ATOM 960 C C . PRO A 1 123 ? 2.190 7.650 13.203 1.00 89.81 123 PRO A C 1
ATOM 962 O O . PRO A 1 123 ? 2.635 7.152 14.237 1.00 89.81 123 PRO A O 1
ATOM 965 N N . ASP A 1 124 ? 0.900 7.579 12.863 1.00 93.56 124 ASP A N 1
ATOM 966 C CA . ASP A 1 124 ? -0.157 7.129 13.763 1.00 93.56 124 ASP A CA 1
ATOM 967 C C . ASP A 1 124 ? -0.747 5.784 13.333 1.00 93.56 124 ASP A C 1
ATOM 969 O O . ASP A 1 124 ? -1.539 5.681 12.388 1.00 93.56 124 ASP A O 1
ATOM 973 N N . LYS A 1 125 ? -0.389 4.737 14.077 1.00 93.62 125 LYS A N 1
ATOM 974 C CA . LYS A 1 125 ? -0.885 3.375 13.868 1.00 93.62 125 LYS A CA 1
ATOM 975 C C . LYS A 1 125 ? -1.510 2.848 15.147 1.00 93.62 125 LYS A C 1
ATOM 977 O O . LYS A 1 125 ? -1.043 3.150 16.242 1.00 93.62 125 LYS A O 1
ATOM 982 N N . VAL A 1 126 ? -2.539 2.029 15.000 1.00 95.31 126 VAL A N 1
ATOM 983 C CA . VAL A 1 126 ? -3.197 1.343 16.115 1.00 95.31 126 VAL A CA 1
ATOM 984 C C . VAL A 1 126 ? -3.258 -0.148 15.837 1.00 95.31 126 VAL A C 1
ATOM 986 O O . VAL A 1 126 ? -3.378 -0.574 14.688 1.00 95.31 126 VAL A O 1
ATOM 989 N N . THR A 1 127 ? -3.151 -0.960 16.884 1.00 95.12 127 THR A N 1
ATOM 990 C CA . THR A 1 127 ? -3.288 -2.411 16.740 1.00 95.12 127 THR A CA 1
ATOM 991 C C . THR A 1 127 ? -4.750 -2.790 16.506 1.00 95.12 127 THR A C 1
ATOM 993 O O . THR A 1 127 ? -5.665 -2.060 16.899 1.00 95.12 127 THR A O 1
ATOM 996 N N . ARG A 1 128 ? -4.996 -3.967 15.912 1.00 94.56 128 ARG A N 1
ATOM 997 C CA . ARG A 1 128 ? -6.354 -4.542 15.832 1.00 94.56 128 ARG A CA 1
ATOM 998 C C . ARG A 1 128 ? -7.040 -4.565 17.202 1.00 94.56 128 ARG A C 1
ATOM 1000 O O . ARG A 1 128 ? -8.207 -4.205 17.309 1.00 94.56 128 ARG A O 1
ATOM 1007 N N . SER A 1 129 ? -6.316 -4.962 18.245 1.00 94.62 129 SER A N 1
ATOM 1008 C CA . SER A 1 129 ? -6.839 -5.037 19.613 1.00 94.62 129 SER A CA 1
ATOM 1009 C C . SER A 1 129 ? -7.206 -3.662 20.168 1.00 94.62 129 SER A C 1
ATOM 1011 O O . SER A 1 129 ? -8.284 -3.512 20.741 1.00 94.62 129 SER A O 1
ATOM 1013 N N . ASP A 1 130 ? -6.372 -2.644 19.939 1.00 95.81 130 ASP A N 1
ATOM 1014 C CA . ASP A 1 130 ? -6.672 -1.269 20.350 1.00 95.81 130 ASP A CA 1
ATOM 1015 C C . ASP A 1 130 ? -7.885 -0.706 19.615 1.00 95.81 130 ASP A C 1
ATOM 1017 O O . ASP A 1 130 ? -8.733 -0.074 20.240 1.00 95.81 130 ASP A O 1
ATOM 1021 N N . ALA A 1 131 ? -8.005 -0.967 18.310 1.00 96.00 131 ALA A N 1
ATOM 1022 C CA . ALA A 1 131 ? -9.158 -0.537 17.526 1.00 96.00 131 ALA A CA 1
ATOM 1023 C C . ALA A 1 131 ? -10.467 -1.125 18.084 1.00 96.00 131 ALA A C 1
ATOM 1025 O O . ALA A 1 131 ? -11.460 -0.414 18.234 1.00 96.00 131 ALA A O 1
ATOM 1026 N N . LYS A 1 132 ? -10.452 -2.409 18.463 1.00 96.38 132 LYS A N 1
ATOM 1027 C CA . LYS A 1 132 ? -11.600 -3.081 19.090 1.00 96.38 132 LYS A CA 1
ATOM 1028 C C . LYS A 1 132 ? -11.899 -2.511 20.479 1.00 96.38 132 LYS A C 1
ATOM 1030 O O . LYS A 1 132 ? -13.046 -2.188 20.767 1.00 96.38 132 LYS A O 1
ATOM 1035 N N . LYS A 1 133 ? -10.871 -2.349 21.321 1.00 96.19 133 LYS A N 1
ATOM 1036 C CA . LYS A 1 133 ? -11.014 -1.903 22.716 1.00 96.19 133 LYS A CA 1
ATOM 1037 C C . LYS A 1 133 ? -11.447 -0.440 22.828 1.00 96.19 133 LYS A C 1
ATOM 1039 O O . LYS A 1 133 ? -12.344 -0.139 23.601 1.00 96.19 133 LYS A O 1
ATOM 1044 N N . LYS A 1 134 ? -10.815 0.464 22.075 1.00 95.94 134 LYS A N 1
ATOM 1045 C CA . LYS A 1 134 ? -11.032 1.917 22.198 1.00 95.94 134 LYS A CA 1
ATOM 1046 C C . LYS A 1 134 ? -12.226 2.421 21.395 1.00 95.94 134 LYS A C 1
ATOM 1048 O O . LYS A 1 134 ? -12.863 3.380 21.806 1.00 95.94 134 LYS A O 1
ATOM 1053 N N . HIS A 1 135 ? -12.525 1.796 20.256 1.00 94.88 135 HIS A N 1
ATOM 1054 C CA . HIS A 1 135 ? -13.570 2.274 19.345 1.00 94.88 135 HIS A CA 1
ATOM 1055 C C . HIS A 1 135 ? -14.777 1.333 19.241 1.00 94.88 135 HIS A C 1
ATOM 1057 O O . HIS A 1 135 ? -15.675 1.587 18.441 1.00 94.88 135 HIS A O 1
ATOM 1063 N N . GLY A 1 136 ? -14.805 0.230 20.000 1.00 92.75 136 GLY A N 1
ATOM 1064 C CA . GLY A 1 136 ? -15.899 -0.748 19.956 1.00 92.75 136 GLY A CA 1
ATOM 1065 C C . GLY A 1 136 ? -16.054 -1.445 18.599 1.00 92.75 136 GLY A C 1
ATOM 1066 O O . GLY A 1 136 ? -17.106 -2.015 18.297 1.00 92.75 136 GLY A O 1
ATOM 1067 N N . LEU A 1 137 ? -15.028 -1.384 17.744 1.00 94.81 137 LEU A N 1
ATOM 1068 C CA . LEU A 1 137 ? -15.063 -2.004 16.425 1.00 94.81 137 LEU A CA 1
ATOM 1069 C C . LEU A 1 137 ? -14.968 -3.529 16.542 1.00 94.81 137 LEU A C 1
ATOM 1071 O O . LEU A 1 137 ? -14.365 -4.074 17.463 1.00 94.81 137 LEU A O 1
ATOM 1075 N N . LYS A 1 138 ? -15.565 -4.234 15.583 1.00 93.88 138 LYS A N 1
ATOM 1076 C CA . LYS A 1 138 ? -15.486 -5.692 15.448 1.00 93.88 138 LYS A CA 1
ATOM 1077 C C . LYS A 1 138 ? -14.643 -6.030 14.224 1.00 93.88 138 LYS A C 1
ATOM 1079 O O . LYS A 1 138 ? -14.488 -5.195 13.336 1.00 93.88 138 LYS A O 1
ATOM 1084 N N . ASP A 1 139 ? -14.159 -7.265 14.131 1.00 91.38 139 ASP A N 1
ATOM 1085 C CA . ASP A 1 139 ? -13.371 -7.698 12.967 1.00 91.38 139 ASP A CA 1
ATOM 1086 C C . ASP A 1 139 ? -14.175 -7.556 11.664 1.00 91.38 139 ASP A C 1
ATOM 1088 O O . ASP A 1 139 ? -13.645 -7.080 10.665 1.00 91.38 139 ASP A O 1
ATOM 1092 N N . LYS A 1 140 ? -15.491 -7.803 11.714 1.00 90.12 140 LYS A N 1
ATOM 1093 C CA . LYS A 1 140 ? -16.406 -7.529 10.597 1.00 90.12 140 LYS A CA 1
ATOM 1094 C C . LYS A 1 140 ? -16.487 -6.049 10.198 1.00 90.12 140 LYS A C 1
ATOM 1096 O O . LYS A 1 140 ? -16.834 -5.754 9.074 1.00 90.12 140 LYS A O 1
ATOM 1101 N N . HIS A 1 141 ? -16.196 -5.098 11.084 1.00 90.75 141 HIS A N 1
ATOM 1102 C CA . HIS A 1 141 ? -16.152 -3.681 10.696 1.00 90.75 141 HIS A CA 1
ATOM 1103 C C . HIS A 1 141 ? -14.828 -3.359 9.991 1.00 90.75 141 HIS A C 1
ATOM 1105 O O . HIS A 1 141 ? -14.795 -2.628 9.006 1.00 90.75 141 HIS A O 1
ATOM 1111 N N . LEU A 1 142 ? -13.730 -3.929 10.492 1.00 88.75 142 LEU A N 1
ATOM 1112 C CA . LEU A 1 142 ? -12.375 -3.652 10.016 1.00 88.75 142 LEU A CA 1
ATOM 1113 C C . LEU A 1 142 ? -12.070 -4.331 8.671 1.00 88.75 142 LEU A C 1
ATOM 1115 O O . LEU A 1 142 ? -11.412 -3.729 7.824 1.00 88.75 142 LEU A O 1
ATOM 1119 N N . PHE A 1 143 ? -12.559 -5.559 8.470 1.00 86.56 143 PHE A N 1
ATOM 1120 C CA . PHE A 1 143 ? -12.137 -6.442 7.374 1.00 86.56 143 PHE A CA 1
ATOM 1121 C C . PHE A 1 143 ? -13.289 -6.971 6.507 1.00 86.56 143 PHE A C 1
ATOM 1123 O O . PHE A 1 143 ? -13.109 -7.970 5.820 1.00 86.56 143 PHE A O 1
ATOM 1130 N N . MET A 1 144 ? -14.470 -6.351 6.536 1.00 83.00 144 MET A N 1
ATOM 1131 C CA . MET A 1 144 ? -15.548 -6.680 5.592 1.00 83.00 144 MET A CA 1
ATOM 1132 C C . MET A 1 144 ? -15.284 -6.041 4.229 1.00 83.00 144 MET A C 1
ATOM 1134 O O . MET A 1 144 ? -14.854 -4.889 4.151 1.00 83.00 144 MET A O 1
ATOM 1138 N N . TRP A 1 145 ? -15.542 -6.787 3.159 1.00 75.25 145 TRP A N 1
ATOM 1139 C CA . TRP A 1 145 ? -15.274 -6.389 1.777 1.00 75.25 145 TRP A CA 1
ATOM 1140 C C . TRP A 1 145 ? -16.408 -6.846 0.862 1.00 75.25 145 TRP A C 1
ATOM 1142 O O . TRP A 1 145 ? -17.188 -7.714 1.239 1.00 75.25 145 TRP A O 1
ATOM 1152 N N . GLY A 1 146 ? -16.445 -6.295 -0.350 1.00 73.00 146 GLY A N 1
ATOM 1153 C CA . GLY A 1 146 ? -17.427 -6.669 -1.365 1.00 73.00 146 GLY A CA 1
ATOM 1154 C C . GLY A 1 146 ? -18.794 -6.035 -1.135 1.00 73.00 146 GLY A C 1
ATOM 1155 O O . GLY A 1 146 ? -18.900 -4.995 -0.484 1.00 73.00 146 GLY A O 1
ATOM 1156 N N . GLU A 1 147 ? -19.817 -6.670 -1.699 1.00 77.00 147 GLU A N 1
ATOM 1157 C CA . GLU A 1 147 ? -21.206 -6.189 -1.701 1.00 77.00 147 GLU A CA 1
ATOM 1158 C C . GLU A 1 147 ? -21.805 -6.094 -0.292 1.00 77.00 147 GLU A C 1
ATOM 1160 O O . GLU A 1 147 ? -22.642 -5.235 -0.035 1.00 77.00 147 GLU A O 1
ATOM 1165 N N . ASP A 1 148 ? -21.307 -6.902 0.648 1.00 81.25 148 ASP A N 1
ATOM 1166 C CA . ASP A 1 148 ? -21.763 -6.897 2.040 1.00 81.25 148 ASP A CA 1
ATOM 1167 C C . ASP A 1 148 ? -21.297 -5.662 2.831 1.00 81.25 148 ASP A C 1
ATOM 1169 O O . ASP A 1 148 ? -21.811 -5.394 3.920 1.00 81.25 148 ASP A O 1
ATOM 1173 N N . ARG A 1 149 ? -20.301 -4.911 2.332 1.00 84.00 149 ARG A N 1
ATOM 1174 C CA . ARG A 1 149 ? -19.759 -3.737 3.032 1.00 84.00 149 ARG A CA 1
ATOM 1175 C C . ARG A 1 149 ? -20.650 -2.511 2.780 1.00 84.00 149 ARG A C 1
ATOM 1177 O O . ARG A 1 149 ? -20.763 -2.095 1.629 1.00 84.00 149 ARG A O 1
ATOM 1184 N N . PRO A 1 150 ? -21.176 -1.846 3.830 1.00 87.56 150 PRO A N 1
ATOM 1185 C CA . PRO A 1 150 ? -21.900 -0.586 3.668 1.00 87.56 150 PRO A CA 1
ATOM 1186 C C . PRO A 1 150 ? -21.060 0.458 2.922 1.00 87.56 150 PRO A C 1
ATOM 1188 O O . PRO A 1 150 ? -19.880 0.650 3.237 1.00 87.56 150 PRO A O 1
ATOM 1191 N N . LEU A 1 151 ? -21.667 1.140 1.948 1.00 83.06 151 LEU A N 1
ATOM 1192 C CA . LEU A 1 151 ? -20.975 2.086 1.064 1.00 83.06 151 LEU A CA 1
ATOM 1193 C C . LEU A 1 151 ? -20.405 3.285 1.838 1.00 83.06 151 LEU A C 1
ATOM 1195 O O . LEU A 1 151 ? -19.373 3.847 1.473 1.00 83.06 151 LEU A O 1
ATOM 1199 N N . GLU A 1 152 ? -21.053 3.651 2.940 1.00 86.44 152 GLU A N 1
ATOM 1200 C CA . GLU A 1 152 ? -20.669 4.755 3.814 1.00 86.44 152 GLU A CA 1
ATOM 1201 C C . GLU A 1 152 ? -19.450 4.419 4.682 1.00 86.44 152 GLU A C 1
ATOM 1203 O O . GLU A 1 152 ? -18.838 5.317 5.264 1.00 86.44 152 GLU A O 1
ATOM 1208 N N . TRP A 1 153 ? -19.076 3.139 4.801 1.00 88.06 153 TRP A N 1
ATOM 1209 C CA . TRP A 1 153 ? -17.975 2.736 5.669 1.00 88.06 153 TRP A CA 1
ATOM 1210 C C . TRP A 1 153 ? -16.623 3.006 5.018 1.00 88.06 153 TRP A C 1
ATOM 1212 O O . TRP A 1 153 ? -16.232 2.298 4.079 1.00 88.06 153 TRP A O 1
ATOM 1222 N N . PRO A 1 154 ? -15.822 3.941 5.566 1.00 88.38 154 PRO A N 1
ATOM 1223 C CA . PRO A 1 154 ? -14.520 4.245 5.005 1.00 88.38 154 PRO A CA 1
ATOM 1224 C C . PRO A 1 154 ? -13.614 3.020 5.102 1.00 88.38 154 PRO A C 1
ATOM 1226 O O . PRO A 1 154 ? -13.608 2.302 6.106 1.00 88.38 154 PRO A O 1
ATOM 1229 N N . VAL A 1 155 ? -12.824 2.785 4.058 1.00 83.62 155 VAL A N 1
ATOM 1230 C CA . VAL A 1 155 ? -11.821 1.720 4.065 1.00 83.62 155 VAL A CA 1
ATOM 1231 C C . VAL A 1 155 ? -10.687 2.095 5.014 1.00 83.62 155 VAL A C 1
ATOM 1233 O O . VAL A 1 155 ? -10.167 3.214 4.979 1.00 83.62 155 VAL A O 1
ATOM 1236 N N . VAL A 1 156 ? -10.303 1.148 5.871 1.00 86.69 156 VAL A N 1
ATOM 1237 C CA . VAL A 1 156 ? -9.179 1.309 6.792 1.00 86.69 156 VAL A CA 1
ATOM 1238 C C . VAL A 1 156 ? -7.963 0.628 6.191 1.00 86.69 156 VAL A C 1
ATOM 1240 O O . VAL A 1 156 ? -7.975 -0.576 5.928 1.00 86.69 156 VAL A O 1
ATOM 1243 N N . ARG A 1 157 ? -6.894 1.399 5.984 1.00 86.31 157 ARG A N 1
ATOM 1244 C CA . ARG A 1 157 ? -5.615 0.839 5.564 1.00 86.31 157 ARG A CA 1
ATOM 1245 C C . ARG A 1 157 ? -5.012 0.039 6.712 1.00 86.31 157 ARG A C 1
ATOM 1247 O O . ARG A 1 157 ? -4.967 0.507 7.850 1.00 86.31 157 ARG A O 1
ATOM 1254 N N . TYR A 1 158 ? -4.513 -1.145 6.388 1.00 87.50 158 TYR A N 1
ATOM 1255 C CA . TYR A 1 158 ? -3.837 -2.013 7.336 1.00 87.50 158 TYR A CA 1
ATOM 1256 C C . TYR A 1 158 ? -2.690 -2.757 6.668 1.00 87.50 158 TYR A C 1
ATOM 1258 O O . TYR A 1 158 ? -2.688 -2.951 5.449 1.00 87.50 158 TYR A O 1
ATOM 1266 N N . GLY A 1 159 ? -1.751 -3.211 7.486 1.00 85.44 159 GLY A N 1
ATOM 1267 C CA . GLY A 1 159 ? -0.800 -4.240 7.098 1.00 85.44 159 GLY A CA 1
ATOM 1268 C C . GLY A 1 159 ? -0.574 -5.229 8.232 1.00 85.44 159 GLY A C 1
ATOM 1269 O O . GLY A 1 159 ? -0.898 -4.962 9.394 1.00 85.44 159 GLY A O 1
ATOM 1270 N N . SER A 1 160 ? -0.075 -6.404 7.863 1.00 85.38 160 SER A N 1
ATOM 1271 C CA . SER A 1 160 ? 0.198 -7.510 8.778 1.00 85.38 160 SER A CA 1
ATOM 1272 C C . SER A 1 160 ? 1.694 -7.788 8.893 1.00 85.38 160 SER A C 1
ATOM 1274 O O . SER A 1 160 ? 2.458 -7.610 7.951 1.00 85.38 160 SER A O 1
ATOM 1276 N N . TYR A 1 161 ? 2.161 -8.233 10.043 1.00 84.06 161 TYR A N 1
ATOM 1277 C CA . TYR A 1 161 ? 3.523 -8.731 10.180 1.00 84.06 161 TYR A CA 1
ATOM 1278 C C . TYR A 1 161 ? 3.558 -9.800 11.256 1.00 84.06 161 TYR A C 1
ATOM 1280 O O . TYR A 1 161 ? 2.799 -9.745 12.220 1.00 84.06 161 TYR A O 1
ATOM 1288 N N . VAL A 1 162 ? 4.443 -10.775 11.088 1.00 84.62 162 VAL A N 1
ATOM 1289 C CA . VAL A 1 162 ? 4.550 -11.895 12.019 1.00 84.62 162 VAL A CA 1
ATOM 1290 C C . VAL A 1 162 ? 5.397 -11.474 13.219 1.00 84.62 162 VAL A C 1
ATOM 1292 O O . VAL A 1 162 ? 6.525 -11.007 13.060 1.00 84.62 162 VAL A O 1
ATOM 1295 N N . VAL A 1 163 ? 4.860 -11.661 14.422 1.00 84.88 163 VAL A N 1
ATOM 1296 C CA . VAL A 1 163 ? 5.547 -11.472 15.704 1.00 84.88 163 VAL A CA 1
ATOM 1297 C C . VAL A 1 163 ? 5.400 -12.758 16.501 1.00 84.88 163 VAL A C 1
ATOM 1299 O O . VAL A 1 163 ? 4.283 -13.183 16.776 1.00 84.88 163 VAL A O 1
ATOM 1302 N N . MET A 1 164 ? 6.520 -13.390 16.861 1.00 89.31 164 MET A N 1
ATOM 1303 C CA . MET A 1 164 ? 6.527 -14.651 17.623 1.00 89.31 164 MET A CA 1
ATOM 1304 C C . MET A 1 164 ? 5.613 -15.735 17.016 1.00 89.31 164 MET A C 1
ATOM 1306 O O . MET A 1 164 ? 4.878 -16.417 17.722 1.00 89.31 164 MET A O 1
ATOM 1310 N N . GLY A 1 165 ? 5.610 -15.856 15.684 1.00 86.94 165 GLY A N 1
ATOM 1311 C CA . GLY A 1 165 ? 4.788 -16.835 14.962 1.00 86.94 165 GLY A CA 1
ATOM 1312 C C . GLY A 1 165 ? 3.305 -16.474 14.819 1.00 86.94 165 GLY A C 1
ATOM 1313 O O .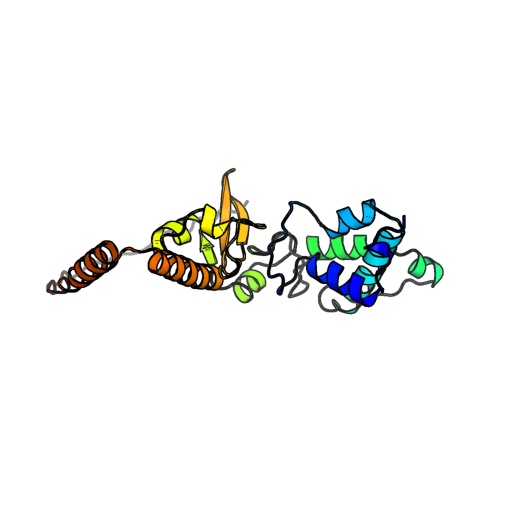 GLY A 1 165 ? 2.568 -17.233 14.202 1.00 86.94 165 GLY A O 1
ATOM 1314 N N . SER A 1 166 ? 2.864 -15.325 15.339 1.00 85.56 166 SER A N 1
ATOM 1315 C CA . SER A 1 166 ? 1.482 -14.844 15.220 1.00 85.56 166 SER A CA 1
ATOM 1316 C C . SER A 1 166 ? 1.385 -13.593 14.348 1.00 85.56 166 SER A C 1
ATOM 1318 O O . SER A 1 166 ? 2.248 -12.717 14.410 1.00 85.56 166 SER A O 1
ATOM 1320 N N . ASP A 1 167 ? 0.310 -13.474 13.570 1.00 85.75 167 ASP A N 1
ATOM 1321 C CA . ASP A 1 167 ? 0.047 -12.281 12.764 1.00 85.75 167 ASP A CA 1
ATOM 1322 C C . ASP A 1 167 ? -0.388 -11.101 13.640 1.00 85.75 167 ASP A C 1
ATOM 1324 O O . ASP A 1 167 ? -1.432 -11.117 14.297 1.00 85.75 167 ASP A O 1
ATOM 1328 N N . CYS A 1 168 ? 0.399 -10.031 13.607 1.00 89.88 168 CYS A N 1
ATOM 1329 C CA . CYS A 1 168 ? 0.045 -8.738 14.165 1.00 89.88 168 CYS A CA 1
ATOM 1330 C C . CYS A 1 168 ? -0.478 -7.827 13.052 1.00 89.88 168 CYS A C 1
ATOM 1332 O O . CYS A 1 168 ? 0.179 -7.653 12.026 1.00 89.88 168 CYS A O 1
ATOM 1334 N N . ILE A 1 169 ? -1.647 -7.219 13.261 1.00 91.06 169 ILE A N 1
ATOM 1335 C CA . ILE A 1 169 ? -2.249 -6.270 12.317 1.00 91.06 169 ILE A CA 1
ATOM 1336 C C . ILE A 1 169 ? -2.156 -4.856 12.886 1.00 91.06 169 ILE A C 1
ATOM 1338 O O . ILE A 1 169 ? -2.647 -4.582 13.987 1.00 91.06 169 ILE A O 1
ATOM 1342 N N . LEU A 1 170 ? -1.576 -3.959 12.089 1.00 92.88 170 LEU A N 1
ATOM 1343 C CA . LEU A 1 170 ? -1.560 -2.522 12.333 1.00 92.88 170 LEU A CA 1
ATOM 1344 C C . LEU A 1 170 ? -2.479 -1.813 11.348 1.00 92.88 170 LEU A C 1
ATOM 1346 O O . LEU A 1 170 ? -2.484 -2.112 10.156 1.00 92.88 170 LEU A O 1
ATOM 1350 N N . LEU A 1 171 ? -3.239 -0.862 11.873 1.00 92.50 171 LEU A N 1
ATOM 1351 C CA . LEU A 1 171 ? -4.241 -0.076 11.168 1.00 92.50 171 LEU A CA 1
ATOM 1352 C C . LEU A 1 171 ? -3.843 1.400 11.207 1.00 92.50 171 LEU A C 1
ATOM 1354 O O . LEU A 1 171 ? -3.298 1.877 12.204 1.00 92.50 171 LEU A O 1
ATOM 1358 N N . GLU A 1 172 ? -4.152 2.139 10.147 1.00 92.31 172 GLU A N 1
ATOM 1359 C CA . GLU A 1 172 ? -4.034 3.597 10.147 1.00 92.31 172 GLU A CA 1
ATOM 1360 C C . GLU A 1 172 ? -5.047 4.208 11.126 1.00 92.31 172 GLU A C 1
ATOM 1362 O O . GLU A 1 172 ? -6.260 4.048 10.952 1.00 92.31 172 GLU A O 1
ATOM 1367 N N . LYS A 1 173 ? -4.567 4.947 12.134 1.00 94.81 173 LYS A N 1
ATOM 1368 C CA . LYS A 1 173 ? -5.415 5.501 13.204 1.00 94.81 173 LYS A CA 1
ATOM 1369 C C . LYS A 1 173 ? -6.559 6.362 12.661 1.00 94.81 173 LYS A C 1
ATOM 1371 O O . LYS A 1 173 ? -7.718 6.134 12.994 1.00 94.81 173 LYS A O 1
ATOM 1376 N N . LYS A 1 174 ? -6.247 7.285 11.745 1.00 93.00 174 LYS A N 1
ATOM 1377 C CA . LYS A 1 174 ? -7.233 8.176 11.112 1.00 93.00 174 LYS A CA 1
ATOM 1378 C C . LYS A 1 174 ? -8.331 7.400 10.377 1.00 93.00 174 LYS A C 1
ATOM 1380 O O . LYS A 1 174 ? -9.490 7.808 10.368 1.00 93.00 174 LYS A O 1
ATOM 1385 N N . GLY A 1 175 ? -7.979 6.278 9.745 1.00 92.00 175 GLY A N 1
ATOM 1386 C CA . GLY A 1 175 ? -8.947 5.397 9.092 1.00 92.00 175 GLY A CA 1
ATOM 1387 C C . GLY A 1 175 ? -9.891 4.745 10.099 1.00 92.00 175 GLY A C 1
ATOM 1388 O O . GLY A 1 175 ? -11.105 4.766 9.899 1.00 92.00 175 GLY A O 1
ATOM 1389 N N . VAL A 1 176 ? -9.335 4.225 11.196 1.00 95.06 176 VAL A N 1
ATOM 1390 C CA . VAL A 1 176 ? -10.091 3.597 12.291 1.00 95.06 176 VAL A CA 1
ATOM 1391 C C . VAL A 1 176 ? -11.081 4.573 12.922 1.00 95.06 176 VAL A C 1
ATOM 1393 O O . VAL A 1 176 ? -12.238 4.216 13.121 1.00 95.06 176 VAL A O 1
ATOM 1396 N N . GLU A 1 177 ? -10.661 5.807 13.189 1.00 95.56 177 GLU A N 1
ATOM 1397 C CA . GLU A 1 177 ? -11.519 6.833 13.791 1.00 95.56 177 GLU A CA 1
ATOM 1398 C C . GLU A 1 177 ? -12.715 7.177 12.898 1.00 95.56 177 GLU A C 1
ATOM 1400 O O . GLU A 1 177 ? -13.853 7.180 13.369 1.00 95.56 177 GLU A O 1
ATOM 1405 N N . ARG A 1 178 ? -12.488 7.384 11.593 1.00 94.56 178 ARG A N 1
ATOM 1406 C CA . ARG A 1 178 ? -13.583 7.631 10.639 1.00 94.56 178 ARG A CA 1
ATOM 1407 C C . ARG A 1 178 ? -14.541 6.447 10.549 1.00 94.56 178 ARG A C 1
ATOM 1409 O O . ARG A 1 178 ? -15.751 6.644 10.511 1.00 94.56 178 ARG A O 1
ATOM 1416 N N . LEU A 1 179 ? -14.014 5.221 10.536 1.00 94.19 179 LEU A N 1
ATOM 1417 C CA . LEU A 1 179 ? -14.848 4.020 10.521 1.00 94.19 179 LEU A CA 1
ATOM 1418 C C . LEU A 1 179 ? -15.686 3.913 11.800 1.00 94.19 179 LEU A C 1
ATOM 1420 O O . LEU A 1 179 ? -16.865 3.589 11.734 1.00 94.19 179 LEU A O 1
ATOM 1424 N N . ALA A 1 180 ? -15.103 4.218 12.959 1.00 95.62 180 ALA A N 1
ATOM 1425 C CA . ALA A 1 180 ? -15.813 4.205 14.233 1.00 95.62 180 ALA A CA 1
ATOM 1426 C C . ALA A 1 180 ? -16.966 5.214 14.282 1.00 95.62 180 ALA A C 1
ATOM 1428 O O . ALA A 1 180 ? -17.988 4.944 14.911 1.00 95.62 180 ALA A O 1
ATOM 1429 N N . VAL A 1 181 ? -16.822 6.372 13.635 1.00 94.88 181 VAL A N 1
ATOM 1430 C CA . VAL A 1 181 ? -17.923 7.332 13.468 1.00 94.88 181 VAL A CA 1
ATOM 1431 C C . VAL A 1 181 ? -19.019 6.733 12.584 1.00 94.88 181 VAL A C 1
ATOM 1433 O O . VAL A 1 181 ? -20.140 6.580 13.059 1.00 94.88 181 VAL A O 1
ATOM 1436 N N . ALA A 1 182 ? -18.681 6.266 11.378 1.00 93.38 182 ALA A N 1
ATOM 1437 C CA . ALA A 1 182 ? -19.657 5.708 10.435 1.00 93.38 182 ALA A CA 1
ATOM 1438 C C . ALA A 1 182 ? -20.437 4.503 11.004 1.00 93.38 182 ALA A C 1
ATOM 1440 O O . ALA A 1 182 ? -21.652 4.400 10.847 1.00 93.38 182 ALA A O 1
ATOM 1441 N N . VAL A 1 183 ? -19.754 3.603 11.721 1.00 93.12 183 VAL A N 1
ATOM 1442 C CA . VAL A 1 183 ? -20.385 2.443 12.374 1.00 93.12 183 VAL A CA 1
ATOM 1443 C C . VAL A 1 183 ? -21.364 2.884 13.466 1.00 93.12 183 VAL A C 1
ATOM 1445 O O . VAL A 1 183 ? -22.432 2.288 13.607 1.00 93.12 183 VAL A O 1
ATOM 1448 N N . ARG A 1 184 ? -21.023 3.921 14.244 1.00 91.44 184 ARG A N 1
ATOM 1449 C CA . ARG A 1 184 ? -21.906 4.455 15.292 1.00 91.44 184 ARG A CA 1
ATOM 1450 C C . ARG A 1 184 ? -23.126 5.147 14.700 1.00 91.44 184 ARG A C 1
ATOM 1452 O O . ARG A 1 184 ? -24.230 4.880 15.159 1.00 91.44 184 ARG A O 1
ATOM 1459 N N . GLU A 1 185 ? -22.941 5.960 13.667 1.00 90.25 185 GLU A N 1
ATOM 1460 C CA . GLU A 1 185 ? -24.040 6.628 12.961 1.00 90.25 185 GLU A CA 1
ATOM 1461 C C . GLU A 1 185 ? -25.016 5.614 12.357 1.00 90.25 185 GLU A C 1
ATOM 1463 O O . GLU A 1 185 ? -26.232 5.748 12.496 1.00 90.25 185 GLU A O 1
ATOM 1468 N N . GLN A 1 186 ? -24.502 4.546 11.740 1.00 87.50 186 GLN A N 1
ATOM 1469 C CA . GLN A 1 186 ? -25.354 3.483 11.216 1.00 87.50 186 GLN A CA 1
ATOM 1470 C C . GLN A 1 186 ? -26.096 2.739 12.332 1.00 87.50 186 GLN A C 1
ATOM 1472 O O . GLN A 1 186 ? -27.282 2.446 12.186 1.00 87.50 186 GLN A O 1
ATOM 1477 N N . ALA A 1 187 ? -25.428 2.455 13.455 1.00 85.75 187 ALA A N 1
ATOM 1478 C CA . ALA A 1 187 ? -26.080 1.834 14.602 1.00 85.75 187 ALA A CA 1
ATO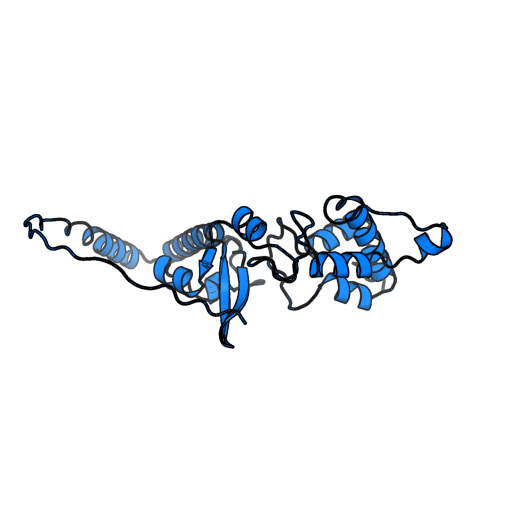M 1479 C C . ALA A 1 187 ? -27.210 2.724 15.145 1.00 85.75 187 ALA A C 1
ATOM 1481 O O . ALA A 1 187 ? -28.313 2.227 15.354 1.00 85.75 187 ALA A O 1
ATOM 1482 N N . GLN A 1 188 ? -26.978 4.031 15.280 1.00 83.75 188 GLN A N 1
ATOM 1483 C CA . GLN A 1 188 ? -27.978 4.999 15.739 1.00 83.75 188 GLN A CA 1
ATOM 1484 C C . GLN A 1 188 ? -29.206 5.066 14.827 1.00 83.75 188 GLN A C 1
ATOM 1486 O O . GLN A 1 188 ? -30.326 5.107 15.326 1.00 83.75 188 GLN A O 1
ATOM 1491 N N . ARG A 1 189 ? -29.027 4.989 13.500 1.00 82.06 189 ARG A N 1
ATOM 1492 C CA . ARG A 1 189 ? -30.154 4.910 12.547 1.00 82.06 189 ARG A CA 1
ATOM 1493 C C . ARG A 1 189 ? -31.038 3.679 12.761 1.00 82.06 189 ARG A C 1
ATOM 1495 O O . ARG A 1 189 ? -32.206 3.703 12.397 1.00 82.06 189 ARG A O 1
ATOM 1502 N N . SER A 1 190 ? -30.479 2.610 13.326 1.00 79.12 190 SER A N 1
ATOM 1503 C CA . SER A 1 190 ? -31.196 1.364 13.616 1.00 79.12 190 SER A CA 1
ATOM 1504 C C . SER A 1 190 ? -31.767 1.284 15.037 1.00 79.12 190 SER A C 1
ATOM 1506 O O . SER A 1 190 ? -32.386 0.278 15.381 1.00 79.12 190 SER A O 1
ATOM 1508 N N . TRP A 1 191 ? -31.554 2.299 15.883 1.00 77.44 191 TRP A N 1
ATOM 1509 C CA . TRP A 1 191 ? -32.051 2.270 17.257 1.00 77.44 191 TRP A CA 1
ATOM 1510 C C . TRP A 1 191 ? -33.544 2.557 17.331 1.00 77.44 191 TRP A C 1
ATOM 1512 O O . TRP A 1 191 ? -34.074 3.473 16.707 1.00 77.44 191 TRP A O 1
ATOM 1522 N N . THR A 1 192 ? -34.215 1.797 18.187 1.00 75.88 192 THR A N 1
ATOM 1523 C CA . THR A 1 192 ? -35.570 2.118 18.628 1.00 75.88 192 THR A CA 1
ATOM 1524 C C . THR A 1 192 ? -35.552 3.302 19.610 1.00 75.88 192 THR A C 1
ATOM 1526 O O . THR A 1 192 ? -34.566 3.488 20.332 1.00 75.88 192 THR A O 1
ATOM 1529 N N . PRO A 1 193 ? -36.650 4.073 19.739 1.00 74.12 193 PRO A N 1
ATOM 1530 C CA . PRO A 1 193 ? -36.738 5.188 20.694 1.00 74.12 193 PRO A CA 1
ATOM 1531 C C . PRO A 1 193 ? -36.460 4.806 22.160 1.00 74.12 193 PRO A C 1
ATOM 1533 O O . PRO A 1 193 ? -36.106 5.656 22.975 1.00 74.12 193 PRO A O 1
ATOM 1536 N N . SER A 1 194 ? -36.632 3.533 22.525 1.00 69.25 194 SER A N 1
ATOM 1537 C CA . SER A 1 194 ? -36.320 3.009 23.862 1.00 69.25 194 SER A CA 1
ATOM 1538 C C . SER A 1 194 ? -34.815 2.818 24.079 1.00 69.25 194 SER A C 1
ATOM 1540 O O . SER A 1 194 ? -34.317 3.027 25.183 1.00 69.25 194 SER A O 1
ATOM 1542 N N . GLN A 1 195 ? -34.077 2.465 23.023 1.00 73.25 195 GLN A N 1
ATOM 1543 C CA . GLN A 1 195 ? -32.622 2.296 23.062 1.00 73.25 195 GLN A CA 1
ATOM 1544 C C . GLN A 1 195 ? -31.895 3.644 23.086 1.00 73.25 195 GLN A C 1
ATOM 1546 O O . GLN A 1 195 ? -30.916 3.783 23.815 1.00 73.25 195 GLN A O 1
ATOM 1551 N N . VAL A 1 196 ? -32.419 4.651 22.374 1.00 69.75 196 VAL A N 1
ATOM 1552 C CA . VAL A 1 196 ? -31.924 6.039 22.446 1.00 69.75 196 VAL A CA 1
ATOM 1553 C C . VAL A 1 196 ? -31.996 6.552 23.891 1.00 69.75 196 VAL A C 1
ATOM 1555 O O . VAL A 1 196 ? -30.982 6.968 24.447 1.00 69.75 196 VAL A O 1
ATOM 1558 N N . ARG A 1 197 ? -33.157 6.392 24.546 1.00 69.56 197 ARG A N 1
ATOM 1559 C CA . ARG A 1 197 ? -33.373 6.816 25.941 1.00 69.56 197 ARG A CA 1
ATOM 1560 C C . ARG A 1 197 ? -32.472 6.098 26.952 1.00 69.56 197 ARG A C 1
ATOM 1562 O O . ARG A 1 197 ? -31.978 6.724 27.884 1.00 69.56 197 ARG A O 1
ATOM 1569 N N . GLN A 1 198 ? -32.211 4.799 26.775 1.00 68.88 198 GLN A N 1
ATOM 1570 C CA . GLN A 1 198 ? -31.267 4.067 27.637 1.00 68.88 198 GLN A CA 1
ATOM 1571 C C . GLN A 1 198 ? -29.817 4.534 27.474 1.00 68.88 198 GLN A C 1
ATOM 1573 O O . GLN A 1 198 ? -29.034 4.442 28.420 1.00 68.88 198 GLN A O 1
ATOM 1578 N N . GLN A 1 199 ? -29.441 5.008 26.288 1.00 70.31 199 GLN A N 1
ATOM 1579 C CA . GLN A 1 199 ? -28.084 5.467 26.022 1.00 70.31 199 GLN A CA 1
ATOM 1580 C C . GLN A 1 199 ? -27.838 6.884 26.548 1.00 70.31 199 GLN A C 1
ATOM 1582 O O . GLN A 1 199 ? -26.780 7.134 27.122 1.00 70.31 199 GLN A O 1
ATOM 1587 N N . GLU A 1 200 ? -28.830 7.771 26.442 1.00 69.06 200 GLU A N 1
ATOM 1588 C CA . GLU A 1 200 ? -28.817 9.092 27.089 1.00 69.06 200 GLU A CA 1
ATOM 1589 C C . GLU A 1 200 ? -28.736 8.963 28.617 1.00 69.06 200 GLU A C 1
ATOM 1591 O O . GLU A 1 200 ? -27.927 9.636 29.253 1.00 69.06 200 GLU A O 1
ATOM 1596 N N . ALA A 1 201 ? -29.480 8.016 29.200 1.00 66.19 201 ALA A N 1
ATOM 1597 C CA . ALA A 1 201 ? -29.428 7.734 30.635 1.00 66.19 201 ALA A CA 1
ATOM 1598 C C . ALA A 1 201 ? -28.057 7.209 31.107 1.00 66.19 201 ALA A C 1
ATOM 1600 O O . ALA A 1 201 ? -27.640 7.511 32.221 1.00 66.19 201 ALA A O 1
ATOM 1601 N N . LYS A 1 202 ? -27.332 6.447 30.273 1.00 64.12 202 LYS A N 1
ATOM 1602 C CA . LYS A 1 202 ? -25.969 5.983 30.593 1.00 64.12 202 LYS A CA 1
ATOM 1603 C C . LYS A 1 202 ? -24.916 7.083 30.452 1.00 64.12 202 LYS A C 1
ATOM 1605 O O . LYS A 1 202 ? -24.016 7.144 31.276 1.00 64.12 202 LYS A O 1
ATOM 1610 N N . GLY A 1 203 ? -25.040 7.956 29.449 1.00 56.25 203 GLY A N 1
ATOM 1611 C CA . GLY A 1 203 ? -24.122 9.087 29.264 1.00 56.25 203 GLY A CA 1
ATOM 1612 C C . GLY A 1 203 ? -24.230 10.149 30.365 1.00 56.25 203 GLY A C 1
ATOM 1613 O O . GLY A 1 203 ? -23.238 10.794 30.682 1.00 56.25 203 GLY A O 1
ATOM 1614 N N . ALA A 1 204 ? -25.405 10.293 30.986 1.00 53.28 204 ALA A N 1
ATOM 1615 C CA . ALA A 1 204 ? -25.614 11.206 32.110 1.00 53.28 204 ALA A CA 1
ATOM 1616 C C . ALA A 1 204 ? -24.980 10.725 33.433 1.00 53.28 204 ALA A C 1
ATOM 1618 O O . ALA A 1 204 ? -24.760 11.539 34.322 1.00 53.28 204 ALA A O 1
ATOM 1619 N N . GLY A 1 205 ? -24.671 9.429 33.568 1.00 47.12 205 GLY A N 1
ATOM 1620 C CA . GLY A 1 205 ? -24.110 8.848 34.796 1.00 47.12 205 GLY A CA 1
ATOM 1621 C C . GLY A 1 205 ? -22.579 8.854 34.892 1.00 47.12 205 GLY A C 1
ATOM 1622 O O . GLY A 1 205 ? -22.048 8.580 35.960 1.00 47.12 205 GLY A O 1
ATOM 1623 N N . GLU A 1 206 ? -21.855 9.156 33.809 1.00 47.91 206 GLU A N 1
ATOM 1624 C CA . GLU A 1 206 ? -20.376 9.145 33.781 1.00 47.91 206 GLU A CA 1
ATOM 1625 C C . GLU A 1 206 ? -19.750 10.541 34.018 1.00 47.91 206 GLU A C 1
ATOM 1627 O O . GLU A 1 206 ? -18.541 10.712 33.872 1.00 47.91 206 GLU A O 1
ATOM 1632 N N . GLY A 1 207 ? -20.557 11.550 34.381 1.00 42.22 207 GLY A N 1
ATOM 1633 C CA . GLY A 1 207 ? -20.12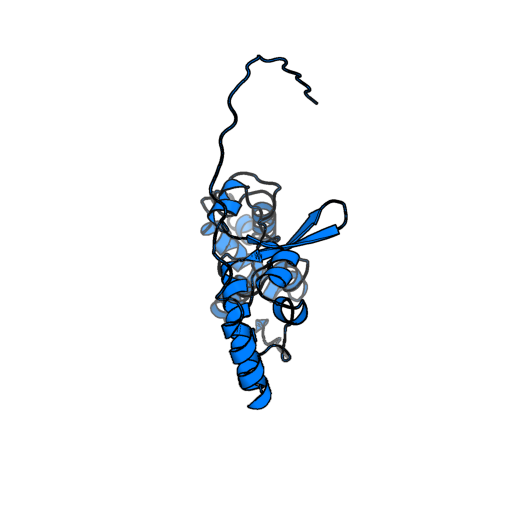1 12.938 34.610 1.00 42.22 207 GLY A CA 1
ATOM 1634 C C . GLY A 1 207 ? -19.817 13.328 36.065 1.00 42.22 207 GLY A C 1
ATOM 1635 O O . GLY A 1 207 ? -19.351 14.441 36.291 1.00 42.22 207 GLY A O 1
ATOM 1636 N N . GLU A 1 208 ? -20.053 12.450 37.043 1.00 42.44 208 GLU A N 1
ATOM 1637 C CA . GLU A 1 208 ? -19.875 12.729 38.480 1.00 42.44 208 GLU A CA 1
ATOM 1638 C C . GLU A 1 208 ? -18.850 11.779 39.124 1.00 42.44 208 GLU A C 1
ATOM 1640 O O . GLU A 1 208 ? -19.172 11.045 40.049 1.00 42.44 208 GLU A O 1
ATOM 1645 N N . ASP A 1 209 ? -17.601 11.759 38.649 1.00 41.97 209 ASP A N 1
ATOM 1646 C CA . ASP A 1 209 ? -16.498 11.228 39.471 1.00 41.97 209 ASP A CA 1
ATOM 1647 C C . ASP A 1 209 ? -15.151 11.879 39.121 1.00 41.97 209 ASP A C 1
ATOM 1649 O O . ASP A 1 209 ? -14.225 11.272 38.585 1.00 41.97 209 ASP A O 1
ATOM 1653 N N . THR A 1 210 ? -15.045 13.179 39.396 1.00 44.50 210 THR A N 1
ATOM 1654 C CA . THR A 1 210 ? -13.748 13.844 39.581 1.00 44.50 210 THR A CA 1
ATOM 1655 C C . THR A 1 210 ? -13.821 14.706 40.830 1.00 44.50 210 THR A C 1
ATOM 1657 O O . THR A 1 210 ? -14.102 15.901 40.762 1.00 44.50 210 THR A O 1
ATOM 1660 N N . GLY A 1 211 ? -13.589 14.079 41.982 1.00 36.69 211 GLY A N 1
ATOM 1661 C CA . GLY A 1 211 ? -13.513 14.754 43.270 1.00 36.69 211 GLY A CA 1
ATOM 1662 C C . GLY A 1 211 ? -12.549 14.053 44.224 1.00 36.69 211 GLY A C 1
ATOM 1663 O O . GLY A 1 211 ? -12.894 13.047 44.828 1.00 36.69 211 GLY A O 1
ATOM 1664 N N . SER A 1 212 ? -11.378 14.669 44.404 1.00 37.88 212 SER A N 1
ATOM 1665 C CA . SER A 1 212 ? -10.579 14.633 45.640 1.00 37.88 212 SER A CA 1
ATOM 1666 C C . SER A 1 212 ? -9.674 13.422 45.898 1.00 37.88 212 SER A C 1
ATOM 1668 O O . SER A 1 212 ? -10.067 12.455 46.545 1.00 37.88 212 SER A O 1
ATOM 1670 N N . ARG A 1 213 ? -8.380 13.575 45.567 1.00 36.03 213 ARG A N 1
ATOM 1671 C CA . ARG A 1 213 ? -7.297 13.160 46.479 1.00 36.03 213 ARG A CA 1
ATOM 1672 C C . ARG A 1 213 ? -5.989 13.916 46.202 1.00 36.03 213 ARG A C 1
ATOM 1674 O O . ARG A 1 213 ? -5.093 13.418 45.529 1.00 36.03 213 ARG A O 1
ATOM 1681 N N . GLU A 1 214 ? -5.907 15.132 46.732 1.00 38.66 214 GLU A N 1
ATOM 1682 C CA . GLU A 1 214 ? -4.636 15.797 47.043 1.00 38.66 214 GLU A CA 1
ATOM 1683 C C . GLU A 1 214 ? -4.152 15.354 48.435 1.00 38.66 214 GLU A C 1
ATOM 1685 O O . GLU A 1 214 ? -4.974 15.085 49.312 1.00 38.66 214 GLU A O 1
ATOM 1690 N N . GLY A 1 215 ? -2.828 15.312 48.628 1.00 32.62 215 GLY A N 1
ATOM 1691 C CA . GLY A 1 215 ? -2.184 15.286 49.947 1.00 32.62 215 GLY A CA 1
ATOM 1692 C C . GLY A 1 215 ? -1.318 14.058 50.245 1.00 32.62 215 GLY A C 1
ATOM 1693 O O . GLY A 1 215 ? -1.827 13.032 50.683 1.00 32.62 215 GLY A O 1
ATOM 1694 N N . GLU A 1 216 ? -0.007 14.173 50.005 1.00 37.66 216 GLU A N 1
ATOM 1695 C CA . GLU A 1 216 ? 1.031 14.325 51.051 1.00 37.66 216 GLU A CA 1
ATOM 1696 C C . GLU A 1 216 ? 2.397 13.700 50.705 1.00 37.66 216 GLU A C 1
ATOM 1698 O O . GLU A 1 216 ? 2.529 12.662 50.058 1.00 37.66 216 GLU A O 1
ATOM 1703 N N . GLU A 1 217 ? 3.414 14.449 51.126 1.00 40.97 217 GLU A N 1
ATOM 1704 C CA . GLU A 1 217 ? 4.845 14.385 50.843 1.00 40.97 217 GLU A CA 1
ATOM 1705 C C . GLU A 1 217 ? 5.584 13.246 51.570 1.00 40.97 217 GLU A C 1
ATOM 1707 O O . GLU A 1 217 ? 5.128 12.717 52.580 1.00 40.97 217 GLU A O 1
ATOM 1712 N N . GLY A 1 218 ? 6.793 12.910 51.095 1.00 33.41 218 GLY A N 1
ATOM 1713 C CA . GLY A 1 218 ? 7.645 11.902 51.738 1.00 33.41 218 GLY A CA 1
ATOM 1714 C C . GLY A 1 218 ? 9.061 11.772 51.167 1.00 33.41 218 GLY A C 1
ATOM 1715 O O . GLY A 1 218 ? 9.425 10.746 50.607 1.00 33.41 218 GLY A O 1
ATOM 1716 N N . MET A 1 219 ? 9.826 12.853 51.287 1.00 35.50 219 MET A N 1
ATOM 1717 C CA . MET A 1 219 ? 11.289 12.994 51.390 1.00 35.50 219 MET A CA 1
ATOM 1718 C C . MET A 1 219 ? 12.191 11.718 51.437 1.00 35.50 219 MET A C 1
ATOM 1720 O O . MET A 1 219 ? 12.157 10.937 52.378 1.00 35.50 219 MET A O 1
ATOM 1724 N N . GLU A 1 220 ? 13.116 11.646 50.463 1.00 38.38 220 GLU A N 1
ATOM 1725 C CA . GLU A 1 220 ? 14.574 11.402 50.610 1.00 38.38 220 GLU A CA 1
ATOM 1726 C C . GLU A 1 220 ? 15.165 10.005 50.953 1.00 38.38 220 GLU A C 1
ATOM 1728 O O . GLU A 1 220 ? 15.057 9.514 52.071 1.00 38.38 220 GLU A O 1
ATOM 1733 N N . ARG A 1 221 ? 15.985 9.448 50.029 1.00 38.94 221 ARG A N 1
ATOM 1734 C CA . ARG A 1 221 ? 17.442 9.174 50.222 1.00 38.94 221 ARG A CA 1
ATOM 1735 C C . ARG A 1 221 ? 18.130 8.492 49.017 1.00 38.94 221 ARG A C 1
ATOM 1737 O O . ARG A 1 221 ? 17.887 7.343 48.680 1.00 38.94 221 ARG A O 1
ATOM 1744 N N . SER A 1 222 ? 19.067 9.238 48.430 1.00 40.56 222 SER A N 1
ATOM 1745 C CA . SER A 1 222 ? 20.448 8.886 48.032 1.00 40.56 222 SER A CA 1
ATOM 1746 C C . SER A 1 222 ? 20.900 7.401 48.007 1.00 40.56 222 SER A C 1
ATOM 1748 O O . SER A 1 222 ? 20.969 6.774 49.060 1.00 40.56 222 SER A O 1
ATOM 1750 N N . ARG A 1 223 ? 21.404 6.907 46.852 1.00 38.94 223 ARG A N 1
ATOM 1751 C CA . ARG A 1 223 ? 22.837 6.559 46.583 1.00 38.94 223 ARG A CA 1
ATOM 1752 C C . ARG A 1 223 ? 23.056 5.640 45.348 1.00 38.94 223 ARG A C 1
ATOM 1754 O O . ARG A 1 223 ? 22.849 4.442 45.426 1.00 38.94 223 ARG A O 1
ATOM 1761 N N . ARG A 1 224 ? 23.640 6.243 44.296 1.00 44.53 224 ARG A N 1
ATOM 1762 C CA . ARG A 1 224 ? 24.800 5.833 43.445 1.00 44.53 224 ARG A CA 1
ATOM 1763 C C . ARG A 1 224 ? 24.837 4.523 42.599 1.00 44.53 224 ARG A C 1
ATOM 1765 O O . ARG A 1 224 ? 24.069 3.605 42.833 1.00 44.53 224 ARG A O 1
ATOM 1772 N N . PRO A 1 225 ? 25.728 4.479 41.567 1.00 50.06 225 PRO A N 1
ATOM 1773 C CA . PRO A 1 225 ? 25.554 3.702 40.334 1.00 50.06 225 PRO A CA 1
ATOM 1774 C C . PRO A 1 225 ? 26.561 2.548 40.128 1.00 50.06 225 PRO A C 1
ATOM 1776 O O . PRO A 1 225 ? 27.644 2.528 40.704 1.00 50.06 225 PRO A O 1
ATOM 1779 N N . GLY A 1 226 ? 26.233 1.660 39.189 1.00 34.09 226 GLY A N 1
ATOM 1780 C CA . GLY A 1 226 ? 27.092 0.633 38.579 1.00 34.09 226 GLY A CA 1
ATOM 1781 C C . GLY A 1 226 ? 26.188 -0.299 37.760 1.00 34.09 226 GLY A C 1
ATOM 1782 O O . GLY A 1 226 ? 25.055 -0.514 38.159 1.00 34.09 226 GLY A O 1
ATOM 1783 N N . THR A 1 227 ? 26.508 -0.831 36.588 1.00 39.59 227 THR A N 1
ATOM 1784 C CA . THR A 1 227 ? 27.764 -1.018 35.860 1.00 39.59 227 THR A CA 1
ATOM 1785 C C . THR A 1 227 ? 27.400 -1.308 34.396 1.00 39.59 227 THR A C 1
ATOM 1787 O O . THR A 1 227 ? 26.330 -1.830 34.089 1.00 39.59 227 THR A O 1
ATOM 1790 N N . LYS A 1 228 ? 28.304 -0.957 33.478 1.00 40.72 228 LYS A N 1
ATOM 1791 C CA . LYS A 1 228 ? 28.256 -1.351 32.065 1.00 40.72 228 LYS A CA 1
ATOM 1792 C C . LYS A 1 228 ? 28.341 -2.878 31.950 1.00 40.72 228 LYS A C 1
ATOM 1794 O O . LYS A 1 228 ? 29.199 -3.470 32.598 1.00 40.72 228 LYS A O 1
ATOM 1799 N N . SER A 1 229 ? 27.559 -3.482 31.057 1.00 40.59 229 SER A N 1
ATOM 1800 C CA . SER A 1 229 ? 27.928 -4.761 30.449 1.00 40.59 229 SER A CA 1
ATOM 1801 C C . SER A 1 229 ? 27.679 -4.713 28.947 1.00 40.59 229 SER A C 1
ATOM 1803 O O . SER A 1 229 ? 26.5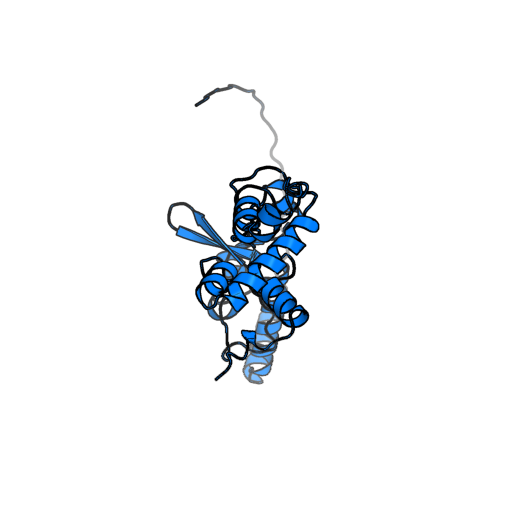59 -4.548 28.466 1.00 40.59 229 SER A O 1
ATOM 1805 N N . THR A 1 230 ? 28.795 -4.784 28.240 1.00 40.19 230 THR A N 1
ATOM 1806 C CA . THR A 1 230 ? 28.963 -5.006 26.813 1.00 40.19 230 THR A CA 1
ATOM 1807 C C . THR A 1 230 ? 28.628 -6.460 26.503 1.00 40.19 230 THR A C 1
ATOM 1809 O O . THR A 1 230 ? 29.247 -7.334 27.097 1.00 40.19 230 THR A O 1
ATOM 1812 N N . VAL A 1 231 ? 27.760 -6.738 25.529 1.00 40.03 231 VAL A N 1
ATOM 1813 C CA . VAL A 1 231 ? 27.845 -7.991 24.760 1.00 40.03 231 VAL A CA 1
ATOM 1814 C C . VAL A 1 231 ? 27.543 -7.688 23.295 1.00 40.03 231 VAL A C 1
ATOM 1816 O O . VAL A 1 231 ? 26.414 -7.381 22.920 1.00 40.03 231 VAL A O 1
ATOM 1819 N N . GLN A 1 232 ? 28.604 -7.740 22.492 1.00 33.59 232 GLN A N 1
ATOM 1820 C CA . GLN A 1 232 ? 28.560 -7.980 21.055 1.00 33.59 232 GLN A CA 1
ATOM 1821 C C . GLN A 1 232 ? 28.305 -9.472 20.818 1.00 33.59 232 GLN A C 1
ATOM 1823 O O . GLN A 1 232 ? 28.998 -10.293 21.416 1.00 33.59 232 GLN A O 1
ATOM 1828 N N . CYS A 1 233 ? 27.375 -9.786 19.919 1.00 38.41 233 CYS A N 1
ATOM 1829 C CA . CYS A 1 233 ? 27.487 -10.793 18.857 1.00 38.41 233 CYS A CA 1
ATOM 1830 C C . CYS A 1 233 ? 26.470 -10.422 17.773 1.00 38.41 233 CYS A C 1
ATOM 1832 O O . CYS A 1 233 ? 25.302 -10.160 18.138 1.00 38.41 233 CYS A O 1
#

Radius of gyration: 25.79 Å; chains: 1; bounding box: 66×33×81 Å

pLDDT: mean 78.67, std 18.47, range [32.62, 96.38]